Protein AF-A0A374IBS2-F1 (afdb_monomer_lite)

Sequence (223 aa):
MRPKHLVSIVLIAVVLVMLMRNNNSMTNARPLVYRESLDEVAAQINGEKLTLRD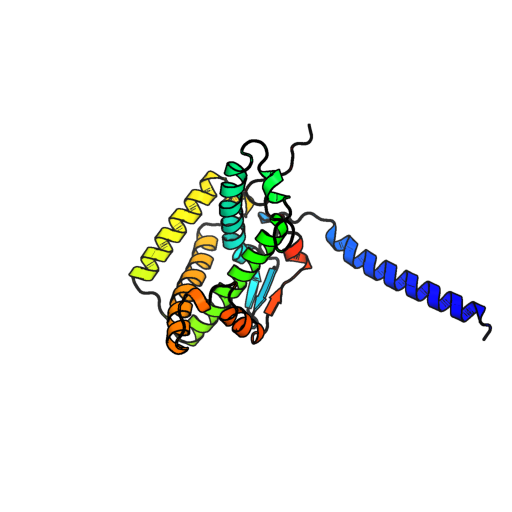MAFYVGYEEYQIQQEALVYDPDDPNRYWSMRVEGGFMNAVARKNAMQMALHDELFYQMAMEEGITLDDNDQKHMDNKLEDFWEDLTERQGETALGISRKDAKKTIQRIAYAQKYQEVYAQLHNRTYDDYAYREDSYQKLLKKQKYKVNAKVWNRVSFGNVTYNNKKKED

Foldseek 3Di:
DDVVVVVVVVVVVVVVVVVVVVVVVVLLPDQDQQLVQFQCFFKDWQRDTQGSLLLLLLLLVLLVVLQVVLCVVPVPQSVCQQQDADPPGGNQVVSLVRSVLLSLQLQVLLVVLVVVVPDDDPVLVVVLVVVLVVSVVSCVVLVLCVLNNYDSVSVSVNSVSNSSSLVSLCVVQVVVVHHSVCCPSVHPVVVVVRVVIPMDGPCSNSVSPRRNCSRNNSPPPDD

Secondary structure (DSSP, 8-state):
--HHHHHHHHHHHHHHHHHHHHHHHHTT-SPP-GGG-TTSEEEEETTEEEEHHHHHHHHHHHHHHHHHHHHHH-SS-THHHHT-EETTEEHHHHHHHHHHHHHHHHHHHHHHHHHTT----HHHHHHHHHHHHHHHHHHHHTTHHHHHT--HHHHHHHHHHHHHHHHHHHHHHHHTT--SGGGSTTSHHHHHHHTTS-EEE-HHHHTTS-TTSSSS--PPPP-

Structure (mmCIF, N/CA/C/O backbone):
data_AF-A0A374IBS2-F1
#
_entry.id   AF-A0A374IBS2-F1
#
loop_
_atom_site.group_PDB
_atom_site.id
_atom_site.type_symbol
_atom_site.label_atom_id
_atom_site.label_alt_id
_atom_site.label_comp_id
_atom_site.label_asym_id
_atom_site.label_entity_id
_atom_site.label_seq_id
_atom_site.pdbx_PDB_ins_code
_atom_site.Cartn_x
_atom_site.Cartn_y
_atom_site.Cartn_z
_atom_site.occupancy
_atom_site.B_iso_or_equiv
_atom_site.auth_seq_id
_atom_site.auth_comp_id
_atom_site.auth_asym_id
_atom_site.auth_atom_id
_atom_site.pdbx_PDB_model_num
ATOM 1 N N . MET A 1 1 ? -2.520 -61.401 1.752 1.00 52.62 1 MET A N 1
ATOM 2 C CA . MET A 1 1 ? -2.119 -60.505 0.639 1.00 52.62 1 MET A CA 1
ATOM 3 C C . MET A 1 1 ? -0.600 -60.477 0.550 1.00 52.62 1 MET A C 1
ATOM 5 O O . MET A 1 1 ? 0.044 -60.311 1.575 1.00 52.62 1 MET A O 1
ATOM 9 N N . ARG A 1 2 ? -0.014 -60.714 -0.632 1.00 52.38 2 ARG A N 1
ATOM 10 C CA . ARG A 1 2 ? 1.450 -60.767 -0.813 1.00 52.38 2 ARG A CA 1
ATOM 11 C C . ARG A 1 2 ? 2.066 -59.356 -0.684 1.00 52.38 2 ARG A C 1
ATOM 13 O O . ARG A 1 2 ? 1.488 -58.422 -1.241 1.00 52.38 2 ARG A O 1
ATOM 20 N N . PRO A 1 3 ? 3.244 -59.193 -0.049 1.00 60.31 3 PRO A N 1
ATOM 21 C CA . PRO A 1 3 ? 3.864 -57.887 0.242 1.00 60.31 3 PRO A CA 1
ATOM 22 C C . PRO A 1 3 ? 4.139 -57.019 -1.000 1.00 60.31 3 PRO A C 1
ATOM 24 O O . PRO A 1 3 ? 4.229 -55.801 -0.896 1.00 60.31 3 PRO A O 1
ATOM 27 N N . LYS A 1 4 ? 4.185 -57.622 -2.196 1.00 56.78 4 LYS A N 1
ATOM 28 C CA . LYS A 1 4 ? 4.363 -56.919 -3.476 1.00 56.78 4 LYS A CA 1
ATOM 29 C C . LYS A 1 4 ? 3.213 -55.955 -3.807 1.00 56.78 4 LYS A C 1
ATOM 31 O O . LYS A 1 4 ? 3.465 -54.900 -4.371 1.00 56.78 4 LYS A O 1
ATOM 36 N N . HIS A 1 5 ? 1.974 -56.271 -3.417 1.00 62.47 5 HIS A N 1
ATOM 37 C CA . HIS A 1 5 ? 0.821 -55.402 -3.698 1.00 62.47 5 HIS A CA 1
ATOM 38 C C . HIS A 1 5 ? 0.763 -54.187 -2.763 1.00 62.47 5 HIS A C 1
ATOM 40 O O . HIS A 1 5 ? 0.350 -53.115 -3.187 1.00 62.47 5 HIS A O 1
ATOM 46 N N . LEU A 1 6 ? 1.237 -54.329 -1.520 1.00 66.19 6 LEU A N 1
ATOM 47 C CA . LEU A 1 6 ? 1.350 -53.228 -0.556 1.00 66.19 6 LEU A CA 1
ATOM 48 C C . LEU A 1 6 ? 2.376 -52.185 -1.018 1.00 66.19 6 LEU A C 1
ATOM 50 O O . LEU A 1 6 ? 2.081 -50.994 -1.010 1.00 66.19 6 LEU A O 1
ATOM 54 N N . VAL A 1 7 ? 3.539 -52.633 -1.505 1.00 70.12 7 VAL A N 1
ATOM 55 C CA . VAL A 1 7 ? 4.575 -51.741 -2.056 1.00 70.12 7 VAL A CA 1
ATOM 56 C C . VAL A 1 7 ? 4.066 -50.990 -3.291 1.00 70.12 7 VAL A C 1
ATOM 58 O O . VAL A 1 7 ? 4.265 -49.782 -3.389 1.00 70.12 7 VAL A O 1
ATOM 61 N N . SER A 1 8 ? 3.350 -51.662 -4.201 1.00 75.06 8 SER A N 1
ATOM 62 C CA . SER A 1 8 ? 2.756 -51.007 -5.376 1.00 75.06 8 SER A CA 1
ATOM 63 C C . SER A 1 8 ? 1.694 -49.965 -5.011 1.00 75.06 8 SER A C 1
ATOM 65 O O . SER A 1 8 ? 1.678 -48.894 -5.610 1.00 75.06 8 SER A O 1
ATOM 67 N N . ILE A 1 9 ? 0.842 -50.230 -4.014 1.00 80.56 9 ILE A N 1
ATOM 68 C CA . ILE A 1 9 ? -0.179 -49.269 -3.557 1.00 80.56 9 ILE A CA 1
ATOM 69 C C . ILE A 1 9 ? 0.475 -48.016 -2.954 1.00 80.56 9 ILE A C 1
ATOM 71 O O . ILE A 1 9 ? 0.064 -46.899 -3.265 1.00 80.56 9 ILE A O 1
ATOM 75 N N . VAL A 1 10 ? 1.527 -48.184 -2.145 1.00 80.44 10 VAL A N 1
ATOM 76 C CA . VAL A 1 10 ? 2.266 -47.058 -1.547 1.00 80.44 10 VAL A CA 1
ATOM 77 C C . VAL A 1 10 ? 2.950 -46.206 -2.623 1.00 80.44 10 VAL A C 1
ATOM 79 O O . VAL A 1 10 ? 2.881 -44.980 -2.569 1.00 80.44 10 VAL A O 1
ATOM 82 N N . LEU A 1 11 ? 3.546 -46.831 -3.642 1.00 80.75 11 LEU A N 1
ATOM 83 C CA . LEU A 1 11 ? 4.176 -46.125 -4.764 1.00 80.75 11 LEU A CA 1
ATOM 84 C C . LEU A 1 11 ? 3.167 -45.295 -5.569 1.00 80.75 11 LEU A C 1
ATOM 86 O O . LEU A 1 11 ? 3.434 -44.136 -5.882 1.00 80.75 11 LEU A O 1
ATOM 90 N N . ILE A 1 12 ? 1.986 -45.855 -5.844 1.00 83.44 12 ILE A N 1
ATOM 91 C CA . ILE A 1 12 ? 0.902 -45.146 -6.539 1.00 83.44 12 ILE A CA 1
ATOM 92 C C . ILE A 1 12 ? 0.425 -43.945 -5.712 1.00 83.44 12 ILE A C 1
ATOM 94 O O . ILE A 1 12 ? 0.242 -42.861 -6.263 1.00 83.44 12 ILE A O 1
ATOM 98 N N . ALA A 1 13 ? 0.288 -44.094 -4.392 1.00 83.25 13 ALA A N 1
ATOM 99 C CA . ALA A 1 13 ? -0.100 -42.993 -3.512 1.00 83.25 13 ALA A CA 1
ATOM 100 C C . ALA A 1 13 ? 0.935 -41.851 -3.509 1.00 83.25 13 ALA A C 1
ATOM 102 O O . ALA A 1 13 ? 0.556 -40.685 -3.594 1.00 83.25 13 ALA A O 1
ATOM 103 N N . VAL A 1 14 ? 2.237 -42.163 -3.487 1.00 83.50 14 VAL A N 1
ATOM 104 C CA . VAL A 1 14 ? 3.308 -41.149 -3.558 1.00 83.50 14 VAL A CA 1
ATOM 105 C C . VAL A 1 14 ? 3.297 -40.417 -4.901 1.00 83.50 14 VAL A C 1
ATOM 107 O O . VAL A 1 14 ? 3.393 -39.189 -4.925 1.00 83.50 14 VAL A O 1
ATOM 110 N N . VAL A 1 15 ? 3.121 -41.138 -6.011 1.00 81.19 15 VAL A N 1
ATOM 111 C CA . VAL A 1 15 ? 3.019 -40.534 -7.350 1.00 81.19 15 VAL A CA 1
ATOM 112 C C . VAL A 1 15 ? 1.786 -39.635 -7.452 1.00 81.19 15 VAL A C 1
ATOM 114 O O . VAL A 1 15 ? 1.889 -38.526 -7.968 1.00 81.19 15 VAL A O 1
ATOM 117 N N . LEU A 1 16 ? 0.640 -40.045 -6.902 1.00 79.25 16 LEU A N 1
ATOM 118 C CA . LEU A 1 16 ? -0.570 -39.218 -6.869 1.00 79.25 16 LEU A CA 1
ATOM 119 C C . LEU A 1 16 ? -0.382 -37.951 -6.025 1.00 79.25 16 LEU A C 1
ATOM 121 O O . LEU A 1 16 ? -0.789 -36.874 -6.453 1.00 79.25 16 LEU A O 1
ATOM 125 N N . VAL A 1 17 ? 0.296 -38.043 -4.877 1.00 76.12 17 VAL A N 1
ATOM 126 C CA . VAL A 1 17 ? 0.646 -36.871 -4.058 1.00 76.12 17 VAL A CA 1
ATOM 127 C C . VAL A 1 17 ? 1.606 -35.940 -4.807 1.00 76.12 17 VAL A C 1
ATOM 129 O O . VAL A 1 17 ? 1.412 -34.725 -4.783 1.00 76.12 17 VAL A O 1
ATOM 132 N N . MET A 1 18 ? 2.603 -36.475 -5.520 1.00 67.94 18 MET A N 1
ATOM 133 C CA . MET A 1 18 ? 3.505 -35.676 -6.361 1.00 67.94 18 MET A CA 1
ATOM 134 C C . MET A 1 18 ? 2.768 -35.006 -7.527 1.00 67.94 18 MET A C 1
ATOM 136 O O . MET A 1 18 ? 2.988 -33.823 -7.774 1.00 67.94 18 MET A O 1
ATOM 140 N N . LEU A 1 19 ? 1.853 -35.711 -8.197 1.00 62.41 19 LEU A N 1
ATOM 141 C CA . LEU A 1 19 ? 1.034 -35.164 -9.283 1.00 62.41 19 LEU A CA 1
ATOM 142 C C . LEU A 1 19 ? 0.070 -34.080 -8.784 1.00 62.41 19 LEU A C 1
ATOM 144 O O . LEU A 1 19 ? -0.055 -33.043 -9.427 1.00 62.41 19 LEU A O 1
ATOM 148 N N . MET A 1 20 ? -0.546 -34.253 -7.610 1.00 65.00 20 MET A N 1
ATOM 149 C CA . MET A 1 20 ? -1.372 -33.213 -6.979 1.00 65.00 20 MET A CA 1
ATOM 150 C C . MET A 1 20 ? -0.540 -31.990 -6.569 1.00 65.00 20 MET A C 1
ATOM 152 O O . MET A 1 20 ? -0.972 -30.852 -6.763 1.00 65.00 20 MET A O 1
ATOM 156 N N . ARG A 1 21 ? 0.678 -32.202 -6.053 1.00 55.22 21 ARG A N 1
ATOM 157 C CA . ARG A 1 21 ? 1.609 -31.124 -5.687 1.00 55.22 21 ARG A CA 1
ATOM 158 C C . ARG A 1 21 ? 2.112 -30.365 -6.924 1.00 55.22 21 ARG A C 1
ATOM 160 O O . ARG A 1 21 ? 2.232 -29.144 -6.863 1.00 55.22 21 ARG A O 1
ATOM 167 N N . ASN A 1 22 ? 2.310 -31.066 -8.044 1.00 47.34 22 ASN A N 1
ATOM 168 C CA . ASN A 1 22 ? 2.710 -30.501 -9.336 1.00 47.34 22 ASN A CA 1
ATOM 169 C C . ASN A 1 22 ? 1.554 -29.781 -10.064 1.00 47.34 22 ASN A C 1
ATOM 171 O O . ASN A 1 22 ? 1.750 -28.737 -10.678 1.00 47.34 22 ASN A O 1
ATOM 175 N N . ASN A 1 23 ? 0.309 -30.256 -9.950 1.00 48.78 23 ASN A N 1
ATOM 176 C CA . ASN A 1 23 ? -0.844 -29.532 -10.508 1.00 48.78 23 ASN A CA 1
ATOM 177 C C . ASN A 1 23 ? -1.108 -28.210 -9.774 1.00 48.78 23 ASN A C 1
ATOM 179 O O . ASN A 1 23 ? -1.473 -27.217 -10.400 1.00 48.78 23 ASN A O 1
ATOM 183 N N . ASN A 1 24 ? -0.848 -28.162 -8.464 1.00 47.84 24 ASN A N 1
ATOM 184 C CA . ASN A 1 24 ? -0.888 -26.914 -7.700 1.00 47.84 24 ASN A CA 1
ATOM 185 C C . ASN A 1 24 ? 0.299 -25.981 -8.042 1.00 47.84 24 ASN A C 1
ATOM 187 O O . ASN A 1 24 ? 0.219 -24.785 -7.765 1.00 47.84 24 ASN A O 1
ATOM 191 N N . SER A 1 25 ? 1.383 -26.492 -8.655 1.00 44.12 25 SER A N 1
ATOM 192 C CA . SER A 1 25 ? 2.474 -25.666 -9.194 1.00 44.12 25 SER A CA 1
ATOM 193 C C . SER A 1 25 ? 2.246 -25.211 -10.638 1.00 44.12 25 SER A C 1
ATOM 195 O O . SER A 1 25 ? 2.724 -24.143 -11.002 1.00 44.12 25 SER A O 1
ATOM 197 N N . MET A 1 26 ? 1.470 -25.940 -11.449 1.00 38.34 26 MET A N 1
ATOM 198 C CA . MET A 1 26 ? 1.156 -25.556 -12.838 1.00 38.34 26 MET A CA 1
ATOM 199 C C . MET A 1 26 ? 0.129 -24.422 -12.965 1.00 38.34 26 MET A C 1
ATOM 201 O O . MET A 1 26 ? 0.152 -23.692 -13.953 1.00 38.34 26 MET A O 1
ATOM 205 N N . THR A 1 27 ? -0.707 -24.169 -11.954 1.00 44.53 27 THR A N 1
ATOM 206 C CA . THR A 1 27 ? -1.525 -22.938 -11.919 1.00 44.53 27 THR A CA 1
ATOM 207 C C . THR A 1 27 ? -0.701 -21.672 -11.647 1.00 44.53 27 THR A C 1
ATOM 209 O O . THR A 1 27 ? -1.221 -20.570 -11.790 1.00 44.53 27 THR A O 1
ATOM 212 N N . ASN A 1 28 ? 0.589 -21.805 -11.302 1.00 49.19 28 ASN A N 1
ATOM 213 C CA . ASN A 1 28 ? 1.517 -20.680 -11.125 1.00 49.19 28 ASN A CA 1
ATOM 214 C C . ASN A 1 28 ? 2.162 -20.212 -12.447 1.00 49.19 28 ASN A C 1
ATOM 216 O O . ASN A 1 28 ? 3.057 -19.374 -12.419 1.00 49.19 28 ASN A O 1
ATOM 220 N N . ALA A 1 29 ? 1.744 -20.748 -13.600 1.00 53.16 29 ALA A N 1
ATOM 221 C CA . ALA A 1 29 ? 2.477 -20.601 -14.860 1.00 53.16 29 ALA A CA 1
ATOM 222 C C . ALA A 1 29 ? 2.162 -19.336 -15.680 1.00 53.16 29 ALA A C 1
ATOM 224 O O . ALA A 1 29 ? 2.895 -19.044 -16.621 1.00 53.16 29 ALA A O 1
ATOM 225 N N . ARG A 1 30 ? 1.103 -18.571 -15.373 1.00 60.44 30 ARG A N 1
ATOM 226 C CA . ARG A 1 30 ? 0.832 -17.320 -16.104 1.00 60.44 30 ARG A CA 1
ATOM 227 C C . ARG A 1 30 ? 1.363 -16.110 -15.332 1.00 60.44 30 ARG A C 1
ATOM 229 O O . ARG A 1 30 ? 0.919 -15.903 -14.194 1.00 60.44 30 ARG A O 1
ATOM 236 N N . PRO A 1 31 ? 2.249 -15.292 -15.934 1.00 71.31 31 PRO A N 1
ATOM 237 C CA . PRO A 1 31 ? 2.593 -13.982 -15.394 1.00 71.31 31 PRO A CA 1
ATOM 238 C C . PRO A 1 31 ? 1.308 -13.212 -15.079 1.00 71.31 31 PRO A C 1
ATOM 240 O O . PRO A 1 31 ? 0.353 -13.259 -15.855 1.00 71.31 31 PRO A O 1
ATOM 243 N N . LEU A 1 32 ? 1.242 -12.577 -13.912 1.00 88.62 32 LEU A N 1
ATOM 244 C CA . LEU A 1 32 ? 0.118 -11.713 -13.576 1.00 88.62 32 LEU A CA 1
ATOM 245 C C . LEU A 1 32 ? 0.358 -10.355 -14.233 1.00 88.62 32 LEU A C 1
ATOM 247 O O . LEU A 1 32 ? 1.336 -9.683 -13.913 1.00 88.62 32 LEU A O 1
ATOM 251 N N . VAL A 1 33 ? -0.525 -9.969 -15.153 1.00 93.06 33 VAL A N 1
ATOM 252 C CA . VAL A 1 33 ? -0.560 -8.612 -15.706 1.00 93.06 33 VAL A CA 1
ATOM 253 C C . VAL A 1 33 ? -1.436 -7.774 -14.782 1.00 93.06 33 VAL A C 1
ATOM 255 O O . VAL A 1 33 ? -2.633 -8.037 -14.661 1.00 93.06 33 VAL A O 1
ATOM 258 N N . TYR A 1 34 ? -0.833 -6.805 -14.086 1.00 96.31 34 TYR A N 1
ATOM 259 C CA . TYR A 1 34 ? -1.472 -6.114 -12.959 1.00 96.31 34 TYR A CA 1
ATOM 260 C C . TYR A 1 34 ? -2.786 -5.436 -13.354 1.00 96.31 34 TYR A C 1
ATOM 262 O O . TYR A 1 34 ? -3.839 -5.777 -12.818 1.00 96.31 34 TYR A O 1
ATOM 270 N N . ARG A 1 35 ? -2.732 -4.560 -14.364 1.00 96.50 35 ARG A N 1
ATOM 271 C CA . ARG A 1 35 ? -3.891 -3.835 -14.908 1.00 96.50 35 ARG A CA 1
ATOM 272 C C . ARG A 1 35 ? -5.037 -4.728 -15.403 1.00 96.50 35 ARG A C 1
ATOM 274 O O . ARG A 1 35 ? -6.172 -4.280 -15.466 1.00 96.50 35 ARG A O 1
ATOM 281 N N . GLU A 1 36 ? -4.754 -5.983 -15.755 1.00 96.44 36 GLU A N 1
ATOM 282 C CA . GLU A 1 36 ? -5.753 -6.953 -16.238 1.00 96.44 36 GLU A CA 1
ATOM 283 C C . GLU A 1 36 ? -6.331 -7.814 -15.104 1.00 96.44 36 GLU A C 1
ATOM 285 O O . GLU A 1 36 ? -7.255 -8.590 -15.323 1.00 96.44 36 GLU A O 1
ATOM 290 N N . SER A 1 37 ? -5.789 -7.691 -13.889 1.00 97.12 37 SER A N 1
ATOM 291 C CA . SER A 1 37 ? -6.106 -8.554 -12.745 1.00 97.12 37 SER A CA 1
ATOM 292 C C . SER A 1 37 ? -6.711 -7.777 -11.572 1.00 97.12 37 SER A C 1
ATOM 294 O O . SER A 1 37 ? -6.684 -8.252 -10.442 1.00 97.12 37 SER A O 1
ATOM 296 N N . LEU A 1 38 ? -7.233 -6.570 -11.804 1.00 98.06 38 LEU A N 1
ATOM 297 C CA . LEU A 1 38 ? -7.580 -5.627 -10.734 1.00 98.06 38 LEU A CA 1
ATOM 298 C C . LEU A 1 38 ? -8.622 -6.133 -9.744 1.00 98.06 38 LEU A C 1
ATOM 300 O O . LEU A 1 38 ? -8.554 -5.777 -8.571 1.00 98.06 38 LEU A O 1
ATOM 304 N N . ASP A 1 39 ? -9.535 -6.984 -10.195 1.00 98.06 39 ASP A N 1
ATOM 305 C CA . ASP A 1 39 ? -10.623 -7.499 -9.365 1.00 98.06 39 ASP A CA 1
ATOM 306 C C . ASP A 1 39 ? -10.231 -8.796 -8.622 1.00 98.06 39 ASP A C 1
ATOM 308 O O . ASP A 1 39 ? -11.006 -9.327 -7.822 1.00 98.06 39 ASP A O 1
ATOM 312 N N . GLU A 1 40 ? -9.013 -9.308 -8.841 1.00 98.12 40 GLU A N 1
ATOM 313 C CA . GLU A 1 40 ? -8.481 -10.454 -8.102 1.00 98.12 40 GLU A CA 1
ATOM 314 C C . GLU A 1 40 ? -8.244 -10.085 -6.636 1.00 98.12 40 GLU A C 1
ATOM 316 O O . GLU A 1 40 ? -7.614 -9.078 -6.306 1.00 98.12 40 GLU A O 1
ATOM 321 N N . VAL A 1 41 ? -8.716 -10.942 -5.731 1.00 98.44 41 VAL A N 1
ATOM 322 C CA . VAL A 1 41 ? -8.590 -10.727 -4.286 1.00 98.44 41 VAL A CA 1
ATOM 323 C C . VAL A 1 41 ? -7.167 -11.055 -3.845 1.00 98.44 41 VAL A C 1
ATOM 325 O O . VAL A 1 41 ? -6.754 -12.217 -3.893 1.00 98.44 41 VAL A O 1
ATOM 328 N N . ALA A 1 42 ? -6.436 -10.050 -3.368 1.00 98.44 42 ALA A N 1
ATOM 329 C CA . ALA A 1 42 ? -5.080 -10.185 -2.847 1.00 98.44 42 ALA A CA 1
ATOM 330 C C . ALA A 1 42 ? -5.068 -10.551 -1.358 1.00 98.44 42 ALA A C 1
ATOM 332 O O . ALA A 1 42 ? -4.231 -11.347 -0.923 1.00 98.44 42 ALA A O 1
ATOM 333 N N . ALA A 1 43 ? -6.012 -10.017 -0.584 1.00 98.56 43 ALA A N 1
ATOM 334 C CA . ALA A 1 43 ? -6.140 -10.293 0.840 1.00 98.56 43 ALA A CA 1
ATOM 335 C C . ALA A 1 43 ? -7.583 -10.140 1.331 1.00 98.56 43 ALA A C 1
ATOM 337 O O . ALA A 1 43 ? -8.455 -9.626 0.634 1.00 98.56 43 ALA A O 1
ATOM 338 N N . GLN A 1 44 ? -7.831 -10.612 2.545 1.00 98.50 44 GLN A N 1
ATOM 339 C CA . GLN A 1 44 ? -9.075 -10.403 3.268 1.00 98.50 44 GLN A CA 1
ATOM 340 C C . GLN A 1 44 ? -8.756 -10.124 4.736 1.00 98.50 44 GLN A C 1
ATOM 342 O O . GLN A 1 44 ? -7.881 -10.794 5.287 1.00 98.50 44 GLN A O 1
ATOM 347 N N . ILE A 1 45 ? -9.471 -9.198 5.371 1.00 98.12 45 ILE A N 1
ATOM 348 C CA . ILE A 1 45 ? -9.389 -8.932 6.813 1.00 98.12 45 ILE A CA 1
ATOM 349 C C . ILE A 1 45 ? -10.776 -8.594 7.364 1.00 98.12 45 ILE A C 1
ATOM 351 O O . ILE A 1 45 ? -11.496 -7.771 6.813 1.00 98.12 45 ILE A O 1
ATOM 355 N N . ASN A 1 46 ? -11.183 -9.308 8.417 1.00 97.38 46 ASN A N 1
ATOM 356 C CA . ASN A 1 46 ? -12.481 -9.172 9.092 1.00 97.38 46 ASN A CA 1
ATOM 357 C C . ASN A 1 46 ? -13.702 -9.247 8.157 1.00 97.38 46 ASN A C 1
ATOM 359 O O . ASN A 1 46 ? -14.745 -8.657 8.411 1.00 97.38 46 ASN A O 1
ATOM 363 N N . GLY A 1 47 ? -13.589 -10.029 7.082 1.00 95.38 47 GLY A N 1
ATOM 364 C CA . GLY A 1 47 ? -14.647 -10.195 6.085 1.00 95.38 47 GLY A CA 1
ATOM 365 C C . GLY A 1 47 ? -14.474 -9.306 4.853 1.00 95.38 47 GLY A C 1
ATOM 366 O O . GLY A 1 47 ? -14.870 -9.742 3.770 1.00 95.38 47 GLY A O 1
ATOM 367 N N . GLU A 1 48 ? -13.791 -8.168 4.975 1.00 97.88 48 GLU A N 1
ATOM 368 C CA . GLU A 1 48 ? -13.539 -7.238 3.872 1.00 97.88 48 GLU A CA 1
ATOM 369 C C . GLU A 1 48 ? -12.454 -7.764 2.932 1.00 97.88 48 GLU A C 1
ATOM 371 O O . GLU A 1 48 ? -11.419 -8.270 3.374 1.00 97.88 48 GLU A O 1
ATOM 376 N N . LYS A 1 49 ? -12.699 -7.671 1.621 1.00 98.50 49 LYS A N 1
ATOM 377 C CA . LYS A 1 49 ? -11.781 -8.142 0.577 1.00 98.50 49 LYS A CA 1
ATOM 378 C C . LYS A 1 49 ? -10.972 -6.976 0.023 1.00 98.50 49 LYS A C 1
ATOM 380 O O . LYS A 1 49 ? -11.546 -6.010 -0.460 1.00 98.50 49 LYS A O 1
ATOM 385 N N . LEU A 1 50 ? -9.654 -7.137 -0.006 1.00 98.69 50 LEU A N 1
ATOM 386 C CA . LEU A 1 50 ? -8.731 -6.229 -0.677 1.00 98.69 50 LEU A CA 1
ATOM 387 C C . LEU A 1 50 ? -8.365 -6.814 -2.041 1.00 98.69 50 LEU A C 1
ATOM 389 O O . LEU A 1 50 ? -7.746 -7.882 -2.131 1.00 98.69 50 LEU A O 1
ATOM 393 N N . THR A 1 51 ? -8.787 -6.136 -3.103 1.00 98.75 51 THR A N 1
ATOM 394 C CA . THR A 1 51 ? -8.490 -6.508 -4.494 1.00 98.75 51 THR A CA 1
ATOM 395 C C . THR A 1 51 ? -7.166 -5.906 -4.954 1.00 98.75 51 THR A C 1
ATOM 397 O O . THR A 1 51 ? -6.647 -4.993 -4.316 1.00 98.75 51 THR A O 1
ATOM 400 N N . LEU A 1 52 ? -6.605 -6.361 -6.079 1.00 98.69 52 LEU A N 1
ATOM 401 C CA . LEU A 1 52 ? -5.414 -5.720 -6.653 1.00 98.69 52 LEU A CA 1
ATOM 402 C C . LEU A 1 52 ? -5.638 -4.238 -6.997 1.00 98.69 52 LEU A C 1
ATOM 404 O O . LEU A 1 52 ? -4.690 -3.456 -6.950 1.00 98.69 52 LEU A O 1
ATOM 408 N N . ARG A 1 53 ? -6.878 -3.811 -7.245 1.00 98.69 53 ARG A N 1
ATOM 409 C CA . ARG A 1 53 ? -7.223 -2.388 -7.334 1.00 98.69 53 ARG A CA 1
ATOM 410 C C . ARG A 1 53 ? -6.932 -1.644 -6.031 1.00 98.69 53 ARG A C 1
ATOM 412 O O . ARG A 1 53 ? -6.280 -0.607 -6.061 1.00 98.69 53 ARG A O 1
ATOM 419 N N . ASP A 1 54 ? -7.360 -2.193 -4.894 1.00 98.56 54 ASP A N 1
ATOM 420 C CA . ASP A 1 54 ? -7.123 -1.587 -3.576 1.00 98.56 54 ASP A CA 1
ATOM 421 C C . ASP A 1 54 ? -5.626 -1.631 -3.200 1.00 98.56 54 ASP A C 1
ATOM 423 O O . ASP A 1 54 ? -5.119 -0.718 -2.549 1.00 98.56 54 ASP A O 1
ATOM 427 N N . MET A 1 55 ? -4.889 -2.644 -3.681 1.00 98.62 55 MET A N 1
ATOM 428 C CA . MET A 1 55 ? -3.443 -2.788 -3.458 1.00 98.62 55 MET A CA 1
ATOM 429 C C . MET A 1 55 ? -2.573 -1.828 -4.291 1.00 98.62 55 MET A C 1
ATOM 431 O O . MET A 1 55 ? -1.381 -1.693 -4.010 1.00 98.62 55 MET A O 1
ATOM 435 N N . ALA A 1 56 ? -3.126 -1.184 -5.324 1.00 98.50 56 ALA A N 1
ATOM 436 C CA . ALA A 1 56 ? -2.341 -0.487 -6.346 1.00 98.50 56 ALA A CA 1
ATOM 437 C C . ALA A 1 56 ? -1.520 0.690 -5.800 1.00 98.50 56 ALA A C 1
ATOM 439 O O . ALA A 1 56 ? -0.375 0.868 -6.213 1.00 98.50 56 ALA A O 1
ATOM 440 N N . PHE A 1 57 ? -2.065 1.438 -4.832 1.00 98.56 57 PHE A N 1
ATOM 441 C CA . PHE A 1 57 ? -1.323 2.492 -4.132 1.00 98.56 57 PHE A CA 1
ATOM 442 C C . PHE A 1 57 ? -0.049 1.931 -3.490 1.00 98.56 57 PHE A C 1
ATOM 444 O O . PHE A 1 57 ? 1.040 2.431 -3.743 1.00 98.56 57 PHE A O 1
ATOM 451 N N . TYR A 1 58 ? -0.170 0.844 -2.725 1.00 98.69 58 TYR A N 1
ATOM 452 C CA . TYR A 1 58 ? 0.949 0.234 -2.004 1.00 98.69 58 TYR A CA 1
ATOM 453 C C . TYR A 1 58 ? 2.016 -0.330 -2.938 1.00 98.69 58 TYR A C 1
ATOM 455 O O . TYR A 1 58 ? 3.202 -0.226 -2.647 1.00 98.69 58 TYR A O 1
ATOM 463 N N . VAL A 1 59 ? 1.602 -0.911 -4.067 1.00 98.56 59 VAL A N 1
ATOM 464 C CA . VAL A 1 59 ? 2.530 -1.406 -5.092 1.00 98.56 59 VAL A CA 1
ATOM 465 C C . VAL A 1 59 ? 3.283 -0.244 -5.734 1.00 98.56 59 VAL A C 1
ATOM 467 O O . VAL A 1 59 ? 4.508 -0.273 -5.775 1.00 98.56 59 VAL A O 1
ATOM 470 N N . GLY A 1 60 ? 2.568 0.784 -6.199 1.00 98.06 60 GLY A N 1
ATOM 471 C CA . GLY A 1 60 ? 3.180 1.944 -6.848 1.00 98.06 60 GLY A CA 1
ATOM 472 C C . GLY A 1 60 ? 4.064 2.767 -5.910 1.00 98.06 60 GLY A C 1
ATOM 473 O O . GLY A 1 60 ? 5.092 3.278 -6.348 1.00 98.06 60 GLY A O 1
ATOM 474 N N . TYR A 1 61 ? 3.680 2.872 -4.635 1.00 97.94 61 TYR A N 1
ATOM 475 C CA . TYR A 1 61 ? 4.447 3.553 -3.594 1.00 97.94 61 TYR A CA 1
ATOM 476 C C . TYR A 1 61 ? 5.730 2.791 -3.244 1.00 97.94 61 TYR A C 1
ATOM 478 O O . TYR A 1 61 ? 6.812 3.367 -3.301 1.00 97.94 61 TYR A O 1
ATOM 486 N N . GLU A 1 62 ? 5.637 1.492 -2.940 1.00 98.06 62 GLU A N 1
ATOM 487 C CA . GLU A 1 62 ? 6.813 0.691 -2.572 1.00 98.06 62 GLU A CA 1
ATOM 488 C C . GLU A 1 62 ? 7.796 0.565 -3.746 1.00 98.06 62 GLU A C 1
ATOM 490 O O . GLU A 1 62 ? 9.008 0.654 -3.552 1.00 98.06 62 GLU A O 1
ATOM 495 N N . GLU A 1 63 ? 7.292 0.399 -4.977 1.00 97.81 63 GLU A N 1
ATOM 496 C CA . GLU A 1 63 ? 8.158 0.390 -6.157 1.00 97.81 63 GLU A CA 1
ATOM 497 C C . GLU A 1 63 ? 8.885 1.712 -6.364 1.00 97.81 63 GLU A C 1
ATOM 499 O O . GLU A 1 63 ? 10.064 1.686 -6.695 1.00 97.81 63 GLU A O 1
ATOM 504 N N . TYR A 1 64 ? 8.229 2.847 -6.128 1.00 97.06 64 TYR A N 1
ATOM 505 C CA . TYR A 1 64 ? 8.881 4.149 -6.217 1.00 97.06 64 TYR A CA 1
ATOM 506 C C . TYR A 1 64 ? 10.029 4.287 -5.225 1.00 97.06 64 TYR A C 1
ATOM 508 O O . TYR A 1 64 ? 11.146 4.579 -5.641 1.00 97.06 64 TYR A O 1
ATOM 516 N N . GLN A 1 65 ? 9.773 4.027 -3.939 1.00 96.12 65 GLN A N 1
ATOM 517 C CA . GLN A 1 65 ? 10.778 4.196 -2.885 1.00 96.12 65 GLN A CA 1
ATOM 518 C C . GLN A 1 65 ? 12.027 3.353 -3.171 1.00 96.12 65 GLN A C 1
ATOM 520 O O . GLN A 1 65 ? 13.142 3.868 -3.222 1.00 96.12 65 GLN A O 1
ATOM 525 N N . ILE A 1 66 ? 11.831 2.065 -3.463 1.00 96.94 66 ILE A N 1
ATOM 526 C CA . ILE A 1 66 ? 12.942 1.151 -3.741 1.00 96.94 66 ILE A CA 1
ATOM 527 C C . ILE A 1 66 ? 13.613 1.480 -5.076 1.00 96.94 66 ILE A C 1
ATOM 529 O O . ILE A 1 66 ? 14.821 1.301 -5.202 1.00 96.94 66 ILE A O 1
ATOM 533 N N . GLN A 1 67 ? 12.879 1.982 -6.075 1.00 97.00 67 GLN A N 1
ATOM 534 C CA . GLN A 1 67 ? 13.493 2.404 -7.330 1.00 97.00 67 GLN A CA 1
ATOM 535 C C . GLN A 1 67 ? 14.449 3.582 -7.127 1.00 97.00 67 GLN A C 1
ATOM 537 O O . GLN A 1 67 ? 15.519 3.582 -7.732 1.00 97.00 67 GLN A O 1
ATOM 542 N N . GLN A 1 68 ? 14.103 4.560 -6.284 1.00 96.06 68 GLN A N 1
ATOM 543 C CA . GLN A 1 68 ? 15.011 5.671 -5.987 1.00 96.06 68 GLN A CA 1
ATOM 544 C C . GLN A 1 68 ? 16.305 5.166 -5.336 1.00 96.06 68 GLN A C 1
ATOM 546 O O . GLN A 1 68 ? 17.396 5.555 -5.748 1.00 96.06 68 GLN A O 1
ATOM 551 N N . GLU A 1 69 ? 16.207 4.226 -4.392 1.00 96.31 69 GLU A N 1
ATOM 552 C CA . GLU A 1 69 ? 17.387 3.570 -3.809 1.00 96.31 69 GLU A CA 1
ATOM 553 C C . GLU A 1 69 ? 18.185 2.776 -4.856 1.00 96.31 69 GLU A C 1
ATOM 555 O O . GLU A 1 69 ? 19.415 2.841 -4.890 1.00 96.31 69 GLU A O 1
ATOM 560 N N . ALA A 1 70 ? 17.495 2.058 -5.745 1.00 96.38 70 ALA A N 1
ATOM 561 C CA . ALA A 1 70 ? 18.116 1.268 -6.801 1.00 96.38 70 ALA A CA 1
ATOM 562 C C . ALA A 1 70 ? 18.910 2.135 -7.787 1.00 96.38 70 ALA A C 1
ATOM 564 O O . ALA A 1 70 ? 20.012 1.754 -8.170 1.00 96.38 70 ALA A O 1
ATOM 565 N N . LEU A 1 71 ? 18.379 3.307 -8.153 1.00 95.62 71 LEU A N 1
ATOM 566 C CA . LEU A 1 71 ? 19.042 4.273 -9.034 1.00 95.62 71 LEU A CA 1
ATOM 567 C C . LEU A 1 71 ? 20.272 4.915 -8.379 1.00 95.62 71 LEU A C 1
ATOM 569 O O . LEU A 1 71 ? 21.237 5.227 -9.071 1.00 95.62 71 LEU A O 1
ATOM 573 N N . VAL A 1 72 ? 20.264 5.092 -7.054 1.00 97.12 72 VAL A N 1
ATOM 574 C CA . VAL A 1 72 ? 21.455 5.528 -6.304 1.00 97.12 72 VAL A CA 1
ATOM 575 C C . VAL A 1 72 ? 22.511 4.420 -6.260 1.00 97.12 72 VAL A C 1
ATOM 577 O O . VAL A 1 72 ? 23.706 4.707 -6.319 1.00 97.12 72 VAL A O 1
ATOM 580 N N . TYR A 1 73 ? 22.084 3.160 -6.152 1.00 95.12 73 TYR A N 1
ATOM 581 C CA . TYR A 1 73 ? 22.980 2.007 -6.089 1.00 95.12 73 TYR A CA 1
ATOM 582 C C . TYR A 1 73 ? 23.670 1.705 -7.429 1.00 95.12 73 TYR A C 1
ATOM 584 O O . TYR A 1 73 ? 24.892 1.562 -7.469 1.00 95.12 73 TYR A O 1
ATOM 592 N N . ASP A 1 74 ? 22.895 1.575 -8.506 1.00 94.44 74 ASP A N 1
ATOM 593 C CA . ASP A 1 74 ? 23.379 1.328 -9.867 1.00 94.44 74 ASP A CA 1
ATOM 594 C C . ASP A 1 74 ? 22.388 1.973 -10.859 1.00 94.44 74 ASP A C 1
ATOM 596 O O . ASP A 1 74 ? 21.345 1.380 -11.154 1.00 94.44 74 ASP A O 1
ATOM 600 N N . PRO A 1 75 ? 22.659 3.203 -11.341 1.00 93.25 75 PRO A N 1
ATOM 601 C CA . PRO A 1 75 ? 21.740 3.916 -12.228 1.00 93.25 75 PRO A CA 1
ATOM 602 C C . PRO A 1 75 ? 21.588 3.245 -13.601 1.00 93.25 75 PRO A C 1
ATOM 604 O O . PRO A 1 75 ? 20.567 3.453 -14.257 1.00 93.25 75 PRO A O 1
ATOM 607 N N . ASP A 1 76 ? 22.567 2.436 -14.023 1.00 93.56 76 ASP A N 1
ATOM 608 C CA . ASP A 1 76 ? 22.567 1.752 -15.320 1.00 93.56 76 ASP A CA 1
ATOM 609 C C . ASP A 1 76 ? 21.853 0.389 -15.252 1.00 93.56 76 ASP A C 1
ATOM 611 O O . ASP A 1 76 ? 21.226 -0.034 -16.227 1.00 93.56 76 ASP A O 1
ATOM 615 N N . ASP A 1 77 ? 21.908 -0.294 -14.101 1.00 93.56 77 ASP A N 1
ATOM 616 C CA . ASP A 1 77 ? 21.204 -1.561 -13.856 1.00 93.56 77 ASP A CA 1
ATOM 617 C C . ASP A 1 77 ? 20.502 -1.607 -12.478 1.00 93.56 77 ASP A C 1
ATOM 619 O O . ASP A 1 77 ? 20.906 -2.363 -11.578 1.00 93.56 77 ASP A O 1
ATOM 623 N N . PRO A 1 78 ? 19.376 -0.878 -12.306 1.00 93.88 78 PRO A N 1
ATOM 624 C CA . PRO A 1 78 ? 18.611 -0.866 -11.054 1.00 93.88 78 PRO A CA 1
ATOM 625 C C . PRO A 1 78 ? 18.126 -2.258 -10.624 1.00 93.88 78 PRO A C 1
ATOM 627 O O . PRO A 1 78 ? 17.887 -2.521 -9.440 1.00 93.88 78 PRO A O 1
ATOM 630 N N . ASN A 1 79 ? 17.998 -3.199 -11.566 1.00 94.62 79 ASN A N 1
ATOM 631 C CA . ASN A 1 79 ? 17.560 -4.562 -11.280 1.00 94.62 79 ASN A CA 1
ATOM 632 C C . ASN A 1 79 ? 18.528 -5.324 -10.363 1.00 94.62 79 ASN A C 1
ATOM 634 O O . ASN A 1 79 ? 18.116 -6.262 -9.669 1.00 94.62 79 ASN A O 1
ATOM 638 N N . ARG A 1 80 ? 19.806 -4.925 -10.318 1.00 93.88 80 ARG A N 1
ATOM 639 C CA . ARG A 1 80 ? 20.786 -5.496 -9.380 1.00 93.88 80 ARG A CA 1
ATOM 640 C C . ARG A 1 80 ? 20.386 -5.250 -7.938 1.00 93.88 80 ARG A C 1
ATOM 642 O O . ARG A 1 80 ? 20.507 -6.166 -7.127 1.00 93.88 80 ARG A O 1
ATOM 649 N N . TYR A 1 81 ? 19.860 -4.064 -7.638 1.00 95.44 81 TYR A N 1
ATOM 650 C CA . TYR A 1 81 ? 19.337 -3.744 -6.315 1.00 95.44 81 TYR A CA 1
ATOM 651 C C . TYR A 1 81 ? 18.062 -4.541 -6.017 1.00 95.44 81 TYR A C 1
ATOM 653 O O . TYR A 1 81 ? 17.974 -5.229 -5.000 1.00 95.44 81 TYR A O 1
ATOM 661 N N . TRP A 1 82 ? 17.114 -4.568 -6.959 1.00 95.81 82 TRP A N 1
ATOM 662 C CA . TRP A 1 82 ? 15.867 -5.340 -6.844 1.00 95.81 82 TRP A CA 1
ATOM 663 C C . TRP A 1 82 ? 16.075 -6.849 -6.634 1.00 95.81 82 TRP A C 1
ATOM 665 O O . TRP A 1 82 ? 15.260 -7.515 -5.984 1.00 95.81 82 TRP A O 1
ATOM 675 N N . SER A 1 83 ? 17.174 -7.385 -7.167 1.00 94.12 83 SER A N 1
ATOM 676 C CA . SER A 1 83 ? 17.569 -8.793 -7.057 1.00 94.12 83 SER A CA 1
ATOM 677 C C . SER A 1 83 ? 18.584 -9.054 -5.938 1.00 94.12 83 SER A C 1
ATOM 679 O O . SER A 1 83 ? 19.054 -10.184 -5.785 1.00 94.12 83 SER A O 1
ATOM 681 N N . MET A 1 84 ? 18.937 -8.040 -5.145 1.00 94.31 84 MET A N 1
ATOM 682 C CA . MET A 1 84 ? 19.902 -8.172 -4.060 1.00 94.31 84 MET A CA 1
ATOM 683 C C . MET A 1 84 ? 19.310 -8.951 -2.886 1.00 94.31 84 MET A C 1
ATOM 685 O O . MET A 1 84 ? 18.120 -8.848 -2.572 1.00 94.31 84 MET A O 1
ATOM 689 N N . ARG A 1 85 ? 20.159 -9.731 -2.208 1.00 94.88 85 ARG A N 1
ATOM 690 C CA . ARG A 1 85 ? 19.811 -10.369 -0.939 1.00 94.88 85 ARG A CA 1
ATOM 691 C C . ARG A 1 85 ? 19.984 -9.373 0.203 1.00 94.88 85 ARG A C 1
ATOM 693 O O . ARG A 1 85 ? 21.087 -8.893 0.437 1.00 94.88 85 ARG A O 1
ATOM 700 N N . VAL A 1 86 ? 18.909 -9.142 0.936 1.00 92.62 86 VAL A N 1
ATOM 701 C CA . VAL A 1 86 ? 18.849 -8.303 2.133 1.00 92.62 86 VAL A CA 1
ATOM 702 C C . VAL A 1 86 ? 18.314 -9.114 3.313 1.00 92.62 86 VAL A C 1
ATOM 704 O O . VAL A 1 86 ? 17.980 -10.302 3.187 1.00 92.62 86 VAL A O 1
ATOM 707 N N . GLU A 1 87 ? 18.242 -8.497 4.489 1.00 88.00 87 GLU A N 1
ATOM 708 C CA . GLU A 1 87 ? 17.540 -9.104 5.614 1.00 88.00 87 GLU A CA 1
ATOM 709 C C . GLU A 1 87 ? 16.075 -9.379 5.234 1.00 88.00 87 GLU A C 1
ATOM 711 O O . GLU A 1 87 ? 15.374 -8.525 4.699 1.00 88.00 87 GLU A O 1
ATOM 716 N N . GLY A 1 88 ? 15.610 -10.610 5.461 1.00 82.81 88 GLY A N 1
ATOM 717 C CA . GLY A 1 88 ? 14.248 -11.020 5.105 1.00 82.81 88 GLY A CA 1
ATOM 718 C C . GLY A 1 88 ? 14.057 -11.564 3.682 1.00 82.81 88 GLY A C 1
ATOM 719 O O . GLY A 1 88 ? 12.965 -12.054 3.392 1.00 82.81 88 GLY A O 1
ATOM 720 N N . GLY A 1 89 ? 15.086 -11.578 2.823 1.00 93.00 89 GLY A N 1
ATOM 721 C CA . GLY A 1 89 ? 15.043 -12.258 1.522 1.00 93.00 89 GLY A CA 1
ATOM 722 C C . GLY A 1 89 ? 15.644 -11.448 0.377 1.00 93.00 89 GLY A C 1
ATOM 723 O O . GLY A 1 89 ? 16.590 -10.696 0.562 1.00 93.00 89 GLY A O 1
ATOM 724 N N . PHE A 1 90 ? 15.120 -11.637 -0.832 1.00 94.62 90 PHE A N 1
ATOM 725 C CA . PHE A 1 90 ? 15.437 -10.756 -1.957 1.00 94.62 90 PHE A CA 1
ATOM 726 C C . PHE A 1 90 ? 14.666 -9.440 -1.832 1.00 94.62 90 PHE A C 1
ATOM 728 O O . PHE A 1 90 ? 13.529 -9.460 -1.352 1.00 94.62 90 PHE A O 1
ATOM 735 N N . MET A 1 91 ? 15.244 -8.325 -2.286 1.00 96.75 91 MET A N 1
ATOM 736 C CA . MET A 1 91 ? 14.616 -7.001 -2.177 1.00 96.75 91 MET A CA 1
ATOM 737 C C . MET A 1 91 ? 13.194 -6.984 -2.763 1.00 96.75 91 MET A C 1
ATOM 739 O O . MET A 1 91 ? 12.254 -6.557 -2.099 1.00 96.75 91 MET A O 1
ATOM 743 N N . ASN A 1 92 ? 12.983 -7.581 -3.940 1.00 95.19 92 ASN A N 1
ATOM 744 C CA . ASN A 1 92 ? 11.648 -7.725 -4.537 1.00 95.19 92 ASN A CA 1
ATOM 745 C C . ASN A 1 92 ? 10.626 -8.492 -3.661 1.00 95.19 92 ASN A C 1
ATOM 747 O O . ASN A 1 92 ? 9.425 -8.214 -3.695 1.00 95.19 92 ASN A O 1
ATOM 751 N N . ALA A 1 93 ? 11.073 -9.470 -2.874 1.00 95.25 93 ALA A N 1
ATOM 752 C CA . ALA A 1 93 ? 10.233 -10.249 -1.975 1.00 95.25 93 ALA A CA 1
ATOM 753 C C . ALA A 1 93 ? 9.942 -9.479 -0.681 1.00 95.25 93 ALA A C 1
ATOM 755 O O . ALA A 1 93 ? 8.831 -9.574 -0.155 1.00 95.25 93 ALA A O 1
ATOM 756 N N . VAL A 1 94 ? 10.910 -8.695 -0.200 1.00 96.50 94 VAL A N 1
ATOM 757 C CA . VAL A 1 94 ? 10.737 -7.781 0.935 1.00 96.50 94 VAL A CA 1
ATOM 758 C C . VAL A 1 94 ? 9.744 -6.676 0.579 1.00 96.50 94 VAL A C 1
ATOM 760 O O . VAL A 1 94 ? 8.758 -6.524 1.296 1.00 96.50 94 VAL A O 1
ATOM 763 N N . ALA A 1 95 ? 9.906 -6.024 -0.575 1.00 97.50 95 ALA A N 1
ATOM 764 C CA . ALA A 1 95 ? 8.975 -5.027 -1.111 1.00 97.50 95 ALA A CA 1
ATOM 765 C C . ALA A 1 95 ? 7.530 -5.550 -1.149 1.00 97.50 95 ALA A C 1
ATOM 767 O O . ALA A 1 95 ? 6.595 -4.970 -0.597 1.00 97.50 95 ALA A O 1
ATOM 768 N N . ARG A 1 96 ? 7.357 -6.749 -1.719 1.00 97.62 96 ARG A N 1
ATOM 769 C CA . ARG A 1 96 ? 6.068 -7.446 -1.770 1.00 97.62 96 ARG A CA 1
ATOM 770 C C . ARG A 1 96 ? 5.468 -7.674 -0.385 1.00 97.62 96 ARG A C 1
ATOM 772 O O . ARG A 1 96 ? 4.253 -7.569 -0.205 1.00 97.62 96 ARG A O 1
ATOM 779 N N . LYS A 1 97 ? 6.287 -8.066 0.591 1.00 97.12 97 LYS A N 1
ATOM 780 C CA . LYS A 1 97 ? 5.825 -8.282 1.964 1.00 97.12 97 LYS A CA 1
ATOM 781 C C . LYS A 1 97 ? 5.405 -6.956 2.600 1.00 97.12 97 LYS A C 1
ATOM 783 O O . LYS A 1 97 ? 4.337 -6.915 3.204 1.00 97.12 97 LYS A O 1
ATOM 788 N N . ASN A 1 98 ? 6.196 -5.900 2.432 1.00 97.94 98 ASN A N 1
ATOM 789 C CA . ASN A 1 98 ? 5.926 -4.575 2.987 1.00 97.94 98 ASN A CA 1
ATOM 790 C C . ASN A 1 98 ? 4.618 -3.999 2.456 1.00 97.94 98 ASN A C 1
ATOM 792 O O . ASN A 1 98 ? 3.744 -3.678 3.253 1.00 97.94 98 ASN A O 1
ATOM 796 N N . ALA A 1 99 ? 4.428 -3.981 1.134 1.00 98.62 99 ALA A N 1
ATOM 797 C CA . ALA A 1 99 ? 3.197 -3.489 0.518 1.00 98.62 99 ALA A CA 1
ATOM 798 C C . ALA A 1 99 ? 1.943 -4.214 1.044 1.00 98.62 99 ALA A C 1
ATOM 800 O O . ALA A 1 99 ? 0.922 -3.584 1.309 1.00 98.62 99 ALA A O 1
ATOM 801 N N . MET A 1 100 ? 2.024 -5.531 1.269 1.00 98.62 100 MET A N 1
ATOM 802 C CA . MET A 1 100 ? 0.930 -6.290 1.887 1.00 98.62 100 MET A CA 1
ATOM 803 C C . MET A 1 100 ? 0.713 -5.935 3.360 1.00 98.62 100 MET A C 1
ATOM 805 O O . MET A 1 100 ? -0.427 -5.850 3.807 1.00 98.62 100 MET A O 1
ATOM 809 N N . GLN A 1 101 ? 1.786 -5.758 4.133 1.00 98.44 101 GLN A N 1
ATOM 810 C CA . GLN A 1 101 ? 1.670 -5.388 5.544 1.00 98.44 101 GLN A CA 1
ATOM 811 C C . GLN A 1 101 ? 1.112 -3.975 5.722 1.00 98.44 101 GLN A C 1
ATOM 813 O O . GLN A 1 101 ? 0.270 -3.800 6.596 1.00 98.44 101 GLN A O 1
ATOM 818 N N . MET A 1 102 ? 1.511 -3.018 4.880 1.00 98.69 102 MET A N 1
ATOM 819 C CA . MET A 1 102 ? 0.947 -1.664 4.857 1.00 98.69 102 MET A CA 1
ATOM 820 C C . MET A 1 102 ? -0.549 -1.692 4.528 1.00 98.69 102 MET A C 1
ATOM 822 O O . MET A 1 102 ? -1.344 -1.113 5.256 1.00 98.69 102 MET A O 1
ATOM 826 N N . ALA A 1 103 ? -0.958 -2.448 3.504 1.00 98.75 103 ALA A N 1
ATOM 827 C CA . ALA A 1 103 ? -2.373 -2.554 3.148 1.00 98.75 103 ALA A CA 1
ATOM 828 C C . ALA A 1 103 ? -3.233 -3.168 4.263 1.00 98.75 103 ALA A C 1
ATOM 830 O O . ALA A 1 103 ? -4.318 -2.674 4.551 1.00 98.75 103 ALA A O 1
ATOM 831 N N . LEU A 1 104 ? -2.757 -4.240 4.907 1.00 98.75 104 LEU A N 1
ATOM 832 C CA . LEU A 1 104 ? -3.459 -4.848 6.043 1.00 98.75 104 LEU A CA 1
ATOM 833 C C . LEU A 1 104 ? -3.494 -3.924 7.264 1.00 98.75 104 LEU A C 1
ATOM 835 O O . LEU A 1 104 ? -4.479 -3.935 7.998 1.00 98.75 104 LEU A O 1
ATOM 839 N N . HIS A 1 105 ? -2.425 -3.156 7.472 1.00 98.75 105 HIS A N 1
ATOM 840 C CA . HIS A 1 105 ? -2.312 -2.192 8.559 1.00 98.75 105 HIS A CA 1
ATOM 841 C C . HIS A 1 105 ? -3.355 -1.099 8.414 1.00 98.75 105 HIS A C 1
ATOM 843 O O . HIS A 1 105 ? -4.183 -0.908 9.306 1.00 98.75 105 HIS A O 1
ATOM 849 N N . ASP A 1 106 ? -3.350 -0.438 7.262 1.00 98.75 106 ASP A N 1
ATOM 850 C CA . ASP A 1 106 ? -4.253 0.671 7.016 1.00 98.75 106 ASP A CA 1
ATOM 851 C C . ASP A 1 106 ? -5.698 0.191 6.984 1.00 98.75 106 ASP A C 1
ATOM 853 O O . ASP A 1 106 ? -6.574 0.850 7.530 1.00 98.75 106 ASP A O 1
ATOM 857 N N . GLU A 1 107 ? -5.959 -0.992 6.423 1.00 98.75 107 GLU A N 1
ATOM 858 C CA . GLU A 1 107 ? -7.304 -1.551 6.426 1.00 98.75 107 GLU A CA 1
ATOM 859 C C . GLU A 1 107 ? -7.815 -1.849 7.837 1.00 98.75 107 GLU A C 1
ATOM 861 O O . GLU A 1 107 ? -8.972 -1.566 8.146 1.00 98.75 107 GLU A O 1
ATOM 866 N N . LEU A 1 108 ? -6.968 -2.399 8.709 1.00 98.69 108 LEU A N 1
ATOM 867 C CA . LEU A 1 108 ? -7.350 -2.675 10.088 1.00 98.69 108 LEU A CA 1
ATOM 868 C C . LEU A 1 108 ? -7.695 -1.386 10.835 1.00 98.69 108 LEU A C 1
ATOM 870 O O . LEU A 1 108 ? -8.774 -1.283 11.418 1.00 98.69 108 LEU A O 1
ATOM 874 N N . PHE A 1 109 ? -6.803 -0.397 10.798 1.00 98.81 109 PHE A N 1
ATOM 875 C CA . PHE A 1 109 ? -7.051 0.872 11.476 1.00 98.81 109 PHE A CA 1
ATOM 876 C C . PHE A 1 109 ? -8.215 1.639 10.846 1.00 98.81 109 PHE A C 1
ATOM 878 O O . PHE A 1 109 ? -8.977 2.259 11.578 1.00 98.81 109 PHE A O 1
ATOM 885 N N . TYR A 1 110 ? -8.423 1.543 9.531 1.00 98.75 110 TYR A N 1
ATOM 886 C CA . TYR A 1 110 ? -9.607 2.085 8.867 1.00 98.75 110 TYR A CA 1
ATOM 887 C C . TYR A 1 110 ? -10.900 1.462 9.408 1.00 98.75 110 TYR A C 1
ATOM 889 O O . TYR A 1 110 ? -11.820 2.192 9.767 1.00 98.75 110 TYR A O 1
ATOM 897 N N . GLN A 1 111 ? -10.979 0.132 9.514 1.00 98.69 111 GLN A N 1
ATOM 898 C CA . GLN A 1 111 ? -12.166 -0.541 10.055 1.00 98.69 111 GLN A CA 1
ATOM 899 C C . GLN A 1 111 ? -12.467 -0.098 11.485 1.00 98.69 111 GLN A C 1
ATOM 901 O O . GLN A 1 111 ? -13.613 0.213 11.802 1.00 98.69 111 GLN A O 1
ATOM 906 N N . MET A 1 112 ? -11.436 -0.011 12.325 1.00 98.38 112 MET A N 1
ATOM 907 C CA . MET A 1 112 ? -11.594 0.449 13.702 1.00 98.38 112 MET A CA 1
ATOM 908 C C . MET A 1 112 ? -11.975 1.938 13.767 1.00 98.38 112 MET A C 1
ATOM 910 O O . MET A 1 112 ? -12.809 2.321 14.579 1.00 98.38 112 MET A O 1
ATOM 914 N N . ALA A 1 113 ? -11.445 2.774 12.866 1.00 98.50 113 ALA A N 1
ATOM 915 C CA . ALA A 1 113 ? -11.849 4.173 12.742 1.00 98.50 113 ALA A CA 1
ATOM 916 C C . ALA A 1 113 ? -13.344 4.301 12.416 1.00 98.50 113 ALA A C 1
ATOM 918 O O . ALA A 1 113 ? -14.028 5.161 12.968 1.00 98.50 113 ALA A O 1
ATOM 919 N N . MET A 1 114 ? -13.857 3.446 11.525 1.00 98.12 114 MET A N 1
ATOM 920 C CA . MET A 1 114 ? -15.280 3.420 11.178 1.00 98.12 114 MET A CA 1
ATOM 921 C C . MET A 1 114 ? -16.142 2.911 12.338 1.00 98.12 114 MET A C 1
ATOM 923 O O . MET A 1 114 ? -17.228 3.443 12.555 1.00 98.12 114 MET A O 1
ATOM 927 N N . GLU A 1 115 ? -15.664 1.918 13.091 1.00 97.50 115 GLU A N 1
ATOM 928 C CA . GLU A 1 115 ? -16.347 1.387 14.278 1.00 97.50 115 GLU A CA 1
ATOM 929 C C . GLU A 1 115 ? -16.469 2.439 15.393 1.00 97.50 115 GLU A C 1
ATOM 931 O O . GLU A 1 115 ? -17.535 2.584 15.988 1.00 97.50 115 GLU A O 1
ATOM 936 N N . GLU A 1 116 ? -15.419 3.231 15.610 1.00 97.56 116 GLU A N 1
ATOM 937 C CA . GLU A 1 116 ? -15.378 4.300 16.619 1.00 97.56 116 GLU A CA 1
ATOM 938 C C . GLU A 1 116 ? -15.962 5.639 16.128 1.00 97.56 116 GLU A C 1
ATOM 940 O O . GLU A 1 116 ? -15.959 6.632 16.856 1.00 97.56 116 GLU A O 1
ATOM 945 N N . GLY A 1 117 ? -16.466 5.701 14.891 1.00 97.56 117 GLY A N 1
ATOM 946 C CA . GLY A 1 117 ? -17.098 6.904 14.342 1.00 97.56 117 GLY A CA 1
ATOM 947 C C . GLY A 1 117 ? -16.137 8.080 14.124 1.00 97.56 117 GLY A C 1
ATOM 948 O O . GLY A 1 117 ? -16.548 9.237 14.220 1.00 97.56 117 GLY A O 1
ATOM 949 N N . ILE A 1 118 ? -14.865 7.802 13.829 1.00 97.38 118 ILE A N 1
ATOM 950 C CA . ILE A 1 118 ? -13.859 8.825 13.526 1.00 97.38 118 ILE A CA 1
ATOM 951 C C . ILE A 1 118 ? -14.248 9.598 12.266 1.00 97.38 118 ILE A C 1
ATOM 953 O O . ILE A 1 118 ? -14.656 9.024 11.256 1.00 97.38 118 ILE A O 1
ATOM 957 N N . THR A 1 119 ? -14.050 10.913 12.302 1.00 96.31 119 THR A N 1
ATOM 958 C CA . THR A 1 119 ? -14.232 11.814 11.161 1.00 96.31 119 THR A CA 1
ATOM 959 C C . THR A 1 119 ? -12.913 12.485 10.782 1.00 96.31 119 THR A C 1
ATOM 961 O O . THR A 1 119 ? -12.061 12.738 11.638 1.00 96.31 119 THR A O 1
ATOM 964 N N . LEU A 1 120 ? -12.742 12.773 9.490 1.00 96.56 120 LEU A N 1
ATOM 965 C CA . LEU A 1 120 ? -11.653 13.618 9.001 1.00 96.56 120 LEU A CA 1
ATOM 966 C C . LEU A 1 120 ? -12.078 15.081 9.120 1.00 96.56 120 LEU A C 1
ATOM 968 O O . LEU A 1 120 ? -13.206 15.423 8.759 1.00 96.56 120 LEU A O 1
ATOM 972 N N . ASP A 1 121 ? -11.195 15.917 9.650 1.00 95.75 121 ASP A N 1
ATOM 973 C CA . ASP A 1 121 ? -11.370 17.367 9.662 1.00 95.75 121 ASP A CA 1
ATOM 974 C C . ASP A 1 121 ? -10.736 18.017 8.420 1.00 95.75 121 ASP A C 1
ATOM 976 O O . ASP A 1 121 ? -10.192 17.342 7.543 1.00 95.75 121 ASP A O 1
ATOM 980 N N . ASP A 1 122 ? -10.826 19.344 8.321 1.00 96.88 122 ASP A N 1
ATOM 981 C CA . ASP A 1 122 ? -10.318 20.090 7.166 1.00 96.88 122 ASP A CA 1
ATOM 982 C C . ASP A 1 122 ? -8.797 19.938 6.980 1.00 96.88 122 ASP A C 1
ATOM 984 O O . ASP A 1 122 ? -8.308 19.958 5.846 1.00 96.88 122 ASP A O 1
ATOM 988 N N . ASN A 1 123 ? -8.034 19.762 8.066 1.00 95.75 123 ASN A N 1
ATOM 989 C CA . ASN A 1 123 ? -6.588 19.560 7.978 1.00 95.75 123 ASN A CA 1
ATOM 990 C C . ASN A 1 123 ? -6.267 18.154 7.471 1.00 95.75 123 ASN A C 1
ATOM 992 O O . ASN A 1 123 ? -5.407 18.009 6.599 1.00 95.75 123 ASN A O 1
ATOM 996 N N . ASP A 1 124 ? -6.982 17.139 7.961 1.00 95.12 124 ASP A N 1
ATOM 997 C CA . ASP A 1 124 ? -6.851 15.772 7.455 1.00 95.12 124 ASP A CA 1
ATOM 998 C C . ASP A 1 124 ? -7.187 15.702 5.964 1.00 95.12 124 ASP A C 1
ATOM 1000 O O . ASP A 1 124 ? -6.458 15.096 5.178 1.00 95.12 124 ASP A O 1
ATOM 1004 N N . GLN A 1 125 ? -8.284 16.353 5.567 1.00 95.00 125 GLN A N 1
ATOM 1005 C CA . GLN A 1 125 ? -8.747 16.397 4.186 1.00 95.00 125 GLN A CA 1
ATOM 1006 C C . GLN A 1 125 ? -7.714 17.080 3.282 1.00 95.00 125 GLN A C 1
ATOM 1008 O O . GLN A 1 125 ? -7.392 16.559 2.215 1.00 95.00 125 GLN A O 1
ATOM 1013 N N . LYS A 1 126 ? -7.124 18.194 3.733 1.00 96.81 126 LYS A N 1
ATOM 1014 C CA . LYS A 1 126 ? -6.044 18.874 3.010 1.00 96.81 126 LYS A CA 1
ATOM 1015 C C . LYS A 1 126 ? -4.796 18.000 2.877 1.00 96.81 126 LYS A C 1
ATOM 1017 O O . LYS A 1 126 ? -4.215 17.926 1.798 1.00 96.81 126 LYS A O 1
ATOM 1022 N N . HIS A 1 127 ? -4.382 17.325 3.948 1.00 94.81 127 HIS A N 1
ATOM 1023 C CA . HIS A 1 127 ? -3.240 16.411 3.902 1.00 94.81 127 HIS A CA 1
ATOM 1024 C C . HIS A 1 127 ? -3.499 15.228 2.953 1.00 94.81 127 HIS A C 1
ATOM 1026 O O . HIS A 1 127 ? -2.620 14.830 2.191 1.00 94.81 127 HIS A O 1
ATOM 1032 N N . MET A 1 128 ? -4.724 14.698 2.956 1.00 96.38 128 MET A N 1
ATOM 1033 C CA . MET A 1 128 ? -5.166 13.649 2.041 1.00 96.38 128 MET A CA 1
ATOM 1034 C C . MET A 1 128 ? -5.125 14.106 0.576 1.00 96.38 128 MET A C 1
ATOM 1036 O O . MET A 1 128 ? -4.653 13.352 -0.276 1.00 96.38 128 MET A O 1
ATOM 1040 N N . ASP A 1 129 ? -5.604 15.317 0.277 1.00 97.12 129 ASP A N 1
ATOM 1041 C CA . ASP A 1 129 ? -5.611 15.861 -1.084 1.00 97.12 129 ASP A CA 1
ATOM 1042 C C . ASP A 1 129 ? -4.183 16.124 -1.593 1.00 97.12 129 ASP A C 1
ATOM 1044 O O . ASP A 1 129 ? -3.865 15.696 -2.702 1.00 97.12 129 ASP A O 1
ATOM 1048 N N . ASN A 1 130 ? -3.296 16.681 -0.758 1.00 97.69 130 ASN A N 1
ATOM 1049 C CA . ASN A 1 130 ? -1.871 16.829 -1.088 1.00 97.69 130 ASN A CA 1
ATOM 1050 C C . ASN A 1 130 ? -1.220 15.467 -1.382 1.00 97.69 130 ASN A C 1
ATOM 1052 O O . ASN A 1 130 ? -0.584 15.284 -2.412 1.00 97.69 130 ASN A O 1
ATOM 1056 N N . LYS A 1 131 ? -1.446 14.464 -0.521 1.00 97.19 131 LYS A N 1
ATOM 1057 C CA . LYS A 1 131 ? -0.904 13.110 -0.720 1.00 97.19 131 LYS A CA 1
ATOM 1058 C C . LYS A 1 131 ? -1.413 12.461 -2.010 1.00 97.19 131 LYS A C 1
ATOM 1060 O O . LYS A 1 131 ? -0.695 11.678 -2.630 1.00 97.19 131 LYS A O 1
ATOM 1065 N N . LEU A 1 132 ? -2.661 12.737 -2.394 1.00 98.12 132 LEU A N 1
ATOM 1066 C CA . LEU A 1 132 ? -3.220 12.282 -3.665 1.00 98.12 132 LEU A CA 1
ATOM 1067 C C . LEU A 1 132 ? -2.560 12.979 -4.853 1.00 98.12 132 LEU A C 1
ATOM 1069 O O . LEU A 1 132 ? -2.333 12.313 -5.859 1.00 98.12 132 LEU A O 1
ATOM 1073 N N . GLU A 1 133 ? -2.309 14.282 -4.763 1.00 98.06 133 GLU A N 1
ATOM 1074 C CA . GLU A 1 133 ? -1.594 15.039 -5.793 1.00 98.06 133 GLU A CA 1
ATOM 1075 C C . GLU A 1 133 ? -0.180 14.496 -5.975 1.00 98.06 133 GLU A C 1
ATOM 1077 O O . GLU A 1 133 ? 0.100 13.976 -7.054 1.00 98.06 133 GLU A O 1
ATOM 1082 N N . ASP A 1 134 ? 0.622 14.459 -4.909 1.00 97.50 134 ASP A N 1
ATOM 1083 C CA . ASP A 1 134 ? 2.003 13.962 -4.935 1.00 97.50 134 ASP A CA 1
ATOM 1084 C C . ASP A 1 134 ? 2.078 12.545 -5.523 1.00 97.50 134 ASP A C 1
ATOM 1086 O O . ASP A 1 134 ? 2.809 12.276 -6.474 1.00 97.50 134 ASP A O 1
ATOM 1090 N N . PHE A 1 135 ? 1.254 11.620 -5.008 1.00 97.44 135 PHE A N 1
ATOM 1091 C CA . PHE A 1 135 ? 1.236 10.245 -5.504 1.00 97.44 135 PHE A CA 1
ATOM 1092 C C . PHE A 1 135 ? 0.831 10.167 -6.979 1.00 97.44 135 PHE A C 1
ATOM 1094 O O . PHE A 1 135 ? 1.390 9.364 -7.725 1.00 97.44 135 PHE A O 1
ATOM 1101 N N . TRP A 1 136 ? -0.177 10.936 -7.398 1.00 98.06 136 TRP A N 1
ATOM 1102 C CA . TRP A 1 136 ? -0.697 10.856 -8.760 1.00 98.06 136 TRP A CA 1
ATOM 1103 C C . TRP A 1 136 ? 0.257 11.480 -9.777 1.00 98.06 136 TRP A C 1
ATOM 1105 O O . TRP A 1 136 ? 0.386 10.941 -10.876 1.00 98.06 136 TRP A O 1
ATOM 1115 N N . GLU A 1 137 ? 0.925 12.576 -9.422 1.00 97.50 137 GLU A N 1
ATOM 1116 C CA . GLU A 1 137 ? 1.957 13.210 -10.245 1.00 97.50 137 GLU A CA 1
ATOM 1117 C C . GLU A 1 137 ? 3.145 12.265 -10.432 1.00 97.50 137 GLU A C 1
ATOM 1119 O O . GLU A 1 137 ? 3.401 11.851 -11.566 1.00 97.50 137 GLU A O 1
ATOM 1124 N N . ASP A 1 138 ? 3.746 11.791 -9.335 1.00 95.69 138 ASP A N 1
ATOM 1125 C CA . ASP A 1 138 ? 4.856 10.828 -9.352 1.00 95.69 138 ASP A CA 1
ATOM 1126 C C . ASP A 1 138 ? 4.524 9.579 -10.179 1.00 95.69 138 ASP A C 1
ATOM 1128 O O . ASP A 1 138 ? 5.367 9.023 -10.893 1.00 95.69 138 ASP A O 1
ATOM 1132 N N . LEU A 1 139 ? 3.291 9.080 -10.049 1.00 96.50 139 LEU A N 1
ATOM 1133 C CA . LEU A 1 139 ? 2.829 7.905 -10.774 1.00 96.50 139 LEU A CA 1
ATOM 1134 C C . LEU A 1 139 ? 2.665 8.194 -12.273 1.00 96.50 139 LEU A C 1
ATOM 1136 O O . LEU A 1 139 ? 3.079 7.365 -13.086 1.00 96.50 139 LEU A O 1
ATOM 1140 N N . THR A 1 140 ? 2.112 9.357 -12.627 1.00 96.25 140 THR A N 1
ATOM 1141 C CA . THR A 1 140 ? 1.886 9.775 -14.021 1.00 96.25 140 THR A CA 1
ATOM 1142 C C . THR A 1 140 ? 3.198 9.996 -14.765 1.00 96.25 140 THR A C 1
ATOM 1144 O O . THR A 1 140 ? 3.327 9.575 -15.916 1.00 96.25 140 THR A O 1
ATOM 1147 N N . GLU A 1 141 ? 4.204 10.585 -14.113 1.00 95.25 141 GLU A N 1
ATOM 1148 C CA . GLU A 1 141 ? 5.531 10.804 -14.706 1.00 95.25 141 GLU A CA 1
ATOM 1149 C C . GLU A 1 141 ? 6.174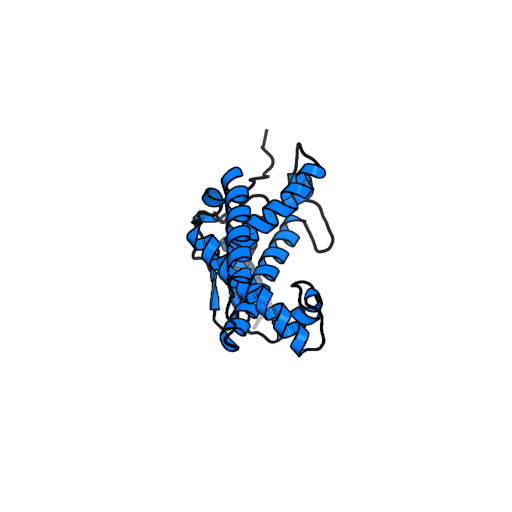 9.509 -15.224 1.00 95.25 141 GLU A C 1
ATOM 1151 O O . GLU A 1 141 ? 6.892 9.515 -16.226 1.00 95.25 141 GLU A O 1
ATOM 1156 N N . ARG A 1 142 ? 5.860 8.375 -14.586 1.00 92.44 142 ARG A N 1
ATOM 1157 C CA . ARG A 1 142 ? 6.351 7.040 -14.959 1.00 92.44 142 ARG A CA 1
ATOM 1158 C C . ARG A 1 142 ? 5.320 6.155 -15.667 1.00 92.44 142 ARG A C 1
ATOM 1160 O O . ARG A 1 142 ? 5.540 4.951 -15.765 1.00 92.44 142 ARG A O 1
ATOM 1167 N N . GLN A 1 143 ? 4.202 6.712 -16.147 1.00 94.62 143 GLN A N 1
ATOM 1168 C CA . GLN A 1 143 ? 3.082 5.958 -16.753 1.00 94.62 143 GLN A CA 1
ATOM 1169 C C . GLN A 1 143 ? 2.553 4.825 -15.848 1.00 94.62 143 GLN A C 1
ATOM 1171 O O . GLN A 1 143 ? 2.031 3.798 -16.306 1.00 94.62 143 GLN A O 1
ATOM 1176 N N . GLY A 1 144 ? 2.730 4.978 -14.535 1.00 95.38 144 GLY A N 1
ATOM 1177 C CA . GLY A 1 144 ? 2.436 3.955 -13.547 1.00 95.38 144 GLY A CA 1
ATOM 1178 C C . GLY A 1 144 ? 0.938 3.720 -13.383 1.00 95.38 144 GLY A C 1
ATOM 1179 O O . GLY A 1 144 ? 0.529 2.605 -13.080 1.00 95.38 144 GLY A O 1
ATOM 1180 N N . GLU A 1 145 ? 0.099 4.719 -13.645 1.00 95.75 145 GLU A N 1
ATOM 1181 C CA . GLU A 1 145 ? -1.360 4.619 -13.639 1.00 95.75 145 GLU A CA 1
ATOM 1182 C C . GLU A 1 145 ? -1.855 3.706 -14.762 1.00 95.75 145 GLU A C 1
ATOM 1184 O O . GLU A 1 145 ? -2.747 2.885 -14.546 1.00 95.75 145 GLU A O 1
ATOM 1189 N N . THR A 1 146 ? -1.204 3.762 -15.927 1.00 95.38 146 THR A N 1
ATOM 1190 C CA . THR A 1 146 ? -1.470 2.869 -17.057 1.00 95.38 146 THR A CA 1
ATOM 1191 C C . THR A 1 146 ? -0.973 1.450 -16.771 1.00 95.38 146 THR A C 1
ATOM 1193 O O . THR A 1 146 ? -1.663 0.470 -17.076 1.00 95.38 146 THR A O 1
ATOM 1196 N N . ALA A 1 147 ? 0.205 1.317 -16.155 1.00 95.88 147 ALA A N 1
ATOM 1197 C CA . ALA A 1 147 ? 0.785 0.023 -15.802 1.00 95.88 147 ALA A CA 1
ATOM 1198 C C . ALA A 1 147 ? -0.002 -0.697 -14.686 1.00 95.88 147 ALA A C 1
ATOM 1200 O O . ALA A 1 147 ? -0.236 -1.909 -14.755 1.00 95.88 147 ALA A O 1
ATOM 1201 N N . LEU A 1 148 ? -0.476 0.065 -13.695 1.00 97.38 148 LEU A N 1
ATOM 1202 C CA . LEU A 1 148 ? -1.369 -0.400 -12.636 1.00 97.38 148 LEU A CA 1
ATOM 1203 C C . LEU A 1 148 ? -2.821 -0.519 -13.109 1.00 97.38 148 LEU A C 1
ATOM 1205 O O . LEU A 1 148 ? -3.570 -1.267 -12.504 1.00 97.38 148 LEU A O 1
ATOM 1209 N N . GLY A 1 149 ? -3.241 0.171 -14.170 1.00 97.69 149 GLY A N 1
ATOM 1210 C CA . GLY A 1 149 ? -4.623 0.152 -14.663 1.00 97.69 149 GLY A CA 1
ATOM 1211 C C . GLY A 1 149 ? -5.631 0.852 -13.746 1.00 97.69 149 GLY A C 1
ATOM 1212 O O . GLY A 1 149 ? -6.812 0.502 -13.756 1.00 97.69 149 G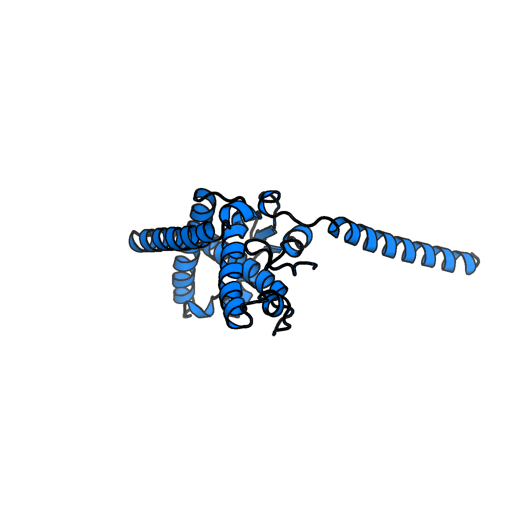LY A O 1
ATOM 1213 N N . ILE A 1 150 ? -5.182 1.806 -12.930 1.00 98.12 150 ILE A N 1
ATOM 1214 C CA . ILE A 1 150 ? -6.033 2.504 -11.961 1.00 98.12 150 ILE A CA 1
ATOM 1215 C C . ILE A 1 150 ? -6.393 3.911 -12.422 1.00 98.12 150 ILE A C 1
ATOM 1217 O O . ILE A 1 150 ? -5.642 4.575 -13.129 1.00 98.12 150 ILE A O 1
ATOM 1221 N N . SER A 1 151 ? -7.547 4.388 -11.971 1.00 98.19 151 SER A N 1
ATOM 1222 C CA . SER A 1 151 ? -7.947 5.784 -12.119 1.00 98.19 151 SER A CA 1
ATOM 1223 C C . SER A 1 151 ? -7.529 6.619 -10.905 1.00 98.19 151 SER A C 1
ATOM 1225 O O . SER A 1 151 ? -7.331 6.095 -9.805 1.00 98.19 151 SER A O 1
ATOM 1227 N N . ARG A 1 152 ? -7.517 7.950 -11.052 1.00 97.94 152 ARG A N 1
ATOM 1228 C CA . ARG A 1 152 ? -7.312 8.867 -9.915 1.00 97.94 152 ARG A CA 1
ATOM 1229 C C . ARG A 1 152 ? -8.379 8.691 -8.833 1.00 97.94 152 ARG A C 1
ATOM 1231 O O . ARG A 1 152 ? -8.107 8.894 -7.655 1.00 97.94 152 ARG A O 1
ATOM 1238 N N . LYS A 1 153 ? -9.591 8.268 -9.215 1.00 98.25 153 LYS A N 1
ATOM 1239 C CA . LYS A 1 153 ? -10.674 7.933 -8.280 1.00 98.25 153 LYS A CA 1
ATOM 1240 C C . LYS A 1 153 ? -10.329 6.709 -7.428 1.00 98.25 153 LYS A C 1
ATOM 1242 O O . LYS A 1 153 ? -10.615 6.719 -6.234 1.00 98.25 153 LYS A O 1
ATOM 1247 N N . ASP A 1 154 ? -9.714 5.689 -8.023 1.00 98.25 154 ASP A N 1
ATOM 1248 C CA . ASP A 1 154 ? -9.263 4.502 -7.289 1.00 98.25 154 ASP A CA 1
ATOM 1249 C C . ASP A 1 154 ? -8.170 4.881 -6.282 1.00 98.25 154 ASP A C 1
ATOM 1251 O O . ASP A 1 154 ? -8.280 4.543 -5.105 1.00 98.25 154 ASP A O 1
ATOM 1255 N N . ALA A 1 155 ? -7.181 5.675 -6.711 1.00 98.06 155 ALA A N 1
ATOM 1256 C CA . ALA A 1 155 ? -6.144 6.200 -5.822 1.00 98.06 155 ALA A CA 1
ATOM 1257 C C . ALA A 1 155 ? -6.742 7.033 -4.674 1.00 98.06 155 ALA A C 1
ATOM 1259 O O . ALA A 1 155 ? -6.414 6.801 -3.511 1.00 98.06 155 ALA A O 1
ATOM 1260 N N . LYS A 1 156 ? -7.686 7.939 -4.977 1.00 98.31 156 LYS A N 1
ATOM 1261 C CA . LYS A 1 156 ? -8.385 8.756 -3.973 1.00 98.31 156 LYS A CA 1
ATOM 1262 C C . LYS A 1 156 ? -9.105 7.898 -2.933 1.00 98.31 156 LYS A C 1
ATOM 1264 O O . LYS A 1 156 ? -9.006 8.189 -1.746 1.00 98.31 156 LYS A O 1
ATOM 1269 N N . LYS A 1 157 ? -9.794 6.831 -3.355 1.00 98.19 157 LYS A N 1
ATOM 1270 C CA . LYS A 1 157 ? -10.473 5.895 -2.443 1.00 98.19 157 LYS A CA 1
ATOM 1271 C C . LYS A 1 157 ? -9.481 5.258 -1.465 1.00 98.19 157 LYS A C 1
ATOM 1273 O O . LYS A 1 157 ? -9.749 5.233 -0.266 1.00 98.19 157 LYS A O 1
ATOM 1278 N N . THR A 1 158 ? -8.349 4.751 -1.955 1.00 98.25 158 THR A N 1
ATOM 1279 C CA . THR A 1 158 ? -7.341 4.129 -1.085 1.00 98.25 158 THR A CA 1
ATOM 1280 C C . THR A 1 158 ? -6.707 5.156 -0.152 1.00 98.25 158 THR A C 1
ATOM 1282 O O . THR A 1 158 ? -6.655 4.925 1.050 1.00 98.25 158 THR A O 1
ATOM 1285 N N . ILE A 1 159 ? -6.314 6.327 -0.658 1.00 98.44 159 ILE A N 1
ATOM 1286 C CA . ILE A 1 159 ? -5.700 7.388 0.155 1.00 98.44 159 ILE A CA 1
ATOM 1287 C C . ILE A 1 159 ? -6.660 7.908 1.236 1.00 98.44 159 ILE A C 1
ATOM 1289 O O . ILE A 1 159 ? -6.222 8.181 2.351 1.00 98.44 159 ILE A O 1
ATOM 1293 N N . GLN A 1 160 ? -7.966 7.948 0.966 1.00 98.31 160 GLN A N 1
ATOM 1294 C CA . GLN A 1 160 ? -8.966 8.266 1.985 1.00 98.31 160 GLN A CA 1
ATOM 1295 C C . GLN A 1 160 ? -8.994 7.235 3.120 1.00 98.31 160 GLN A C 1
ATOM 1297 O O . GLN A 1 160 ? -9.007 7.623 4.287 1.00 98.31 160 GLN A O 1
ATOM 1302 N N . ARG A 1 161 ? -8.956 5.929 2.812 1.00 98.44 161 ARG A N 1
ATOM 1303 C CA . ARG A 1 161 ? -8.851 4.880 3.849 1.00 98.44 161 ARG A CA 1
ATOM 1304 C C . ARG A 1 161 ? -7.576 5.054 4.674 1.00 98.44 161 ARG A C 1
ATOM 1306 O O . ARG A 1 161 ? -7.632 4.952 5.894 1.00 98.44 161 ARG A O 1
ATOM 1313 N N . ILE A 1 162 ? -6.462 5.390 4.020 1.00 98.44 162 ILE A N 1
ATOM 1314 C CA . ILE A 1 162 ? -5.184 5.653 4.693 1.00 98.44 162 ILE A CA 1
ATOM 1315 C C . ILE A 1 162 ? -5.293 6.847 5.648 1.00 98.44 162 ILE A C 1
ATOM 1317 O O . ILE A 1 162 ? -4.803 6.759 6.766 1.00 98.44 162 ILE A O 1
ATOM 1321 N N . ALA A 1 163 ? -5.958 7.938 5.260 1.00 98.38 163 ALA A N 1
ATOM 1322 C CA . ALA A 1 163 ? -6.125 9.103 6.133 1.00 98.38 163 ALA A CA 1
ATOM 1323 C C . ALA A 1 163 ? -6.884 8.751 7.426 1.00 98.38 163 ALA A C 1
ATOM 1325 O O . ALA A 1 163 ? -6.440 9.089 8.523 1.00 98.38 163 ALA A O 1
ATOM 1326 N N . TYR A 1 164 ? -7.979 7.992 7.315 1.00 98.69 164 TYR A N 1
ATOM 1327 C CA . TYR A 1 164 ? -8.696 7.472 8.485 1.00 98.69 164 TYR A CA 1
ATOM 1328 C C . TYR A 1 164 ? -7.830 6.541 9.335 1.00 98.69 164 TYR A C 1
ATOM 1330 O O . TYR A 1 164 ? -7.842 6.645 10.560 1.00 98.69 164 TYR A O 1
ATOM 1338 N N . ALA A 1 165 ? -7.073 5.653 8.691 1.00 98.44 165 ALA A N 1
ATOM 1339 C CA . ALA A 1 165 ? -6.179 4.733 9.375 1.00 98.44 165 ALA A CA 1
ATOM 1340 C C . ALA A 1 165 ? -5.106 5.472 10.182 1.00 98.44 165 ALA A C 1
ATOM 1342 O O . ALA A 1 165 ? -4.919 5.176 11.356 1.00 98.44 165 ALA A O 1
ATOM 1343 N N . GLN A 1 166 ? -4.459 6.476 9.586 1.00 97.69 166 GLN A N 1
ATOM 1344 C CA . GLN A 1 166 ? -3.440 7.298 10.241 1.00 97.69 166 GLN A CA 1
ATOM 1345 C C . GLN A 1 166 ? -4.022 8.076 11.425 1.00 97.69 166 GLN A C 1
ATOM 1347 O O . GLN A 1 166 ? -3.4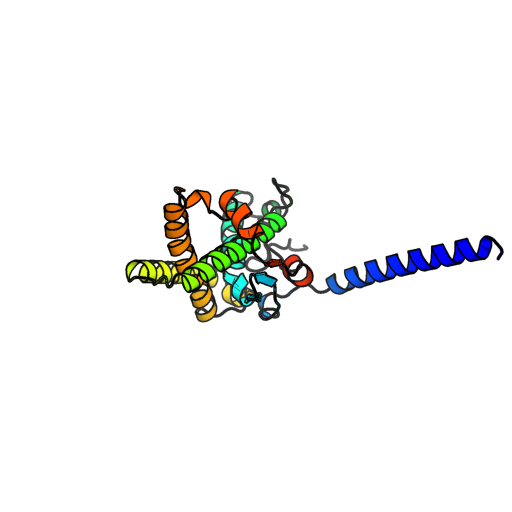62 8.045 12.521 1.00 97.69 166 GLN A O 1
ATOM 1352 N N . LYS A 1 167 ? -5.187 8.713 11.241 1.00 97.88 167 LYS A N 1
ATOM 1353 C CA . LYS A 1 167 ? -5.868 9.430 12.326 1.00 97.88 167 LYS A CA 1
ATOM 1354 C C . LYS A 1 167 ? -6.223 8.501 13.481 1.00 97.88 167 LYS A C 1
ATOM 1356 O O . LYS A 1 167 ? -6.029 8.846 14.643 1.00 97.88 167 LYS A O 1
ATOM 1361 N N . TYR A 1 168 ? -6.736 7.313 13.178 1.00 98.44 168 TYR A N 1
ATOM 1362 C CA . TYR A 1 168 ? -7.128 6.386 14.225 1.00 98.44 168 TYR A CA 1
ATOM 1363 C C . TYR A 1 168 ? -5.943 5.644 14.852 1.00 98.44 168 TYR A C 1
ATOM 1365 O O . TYR A 1 168 ? -6.007 5.333 16.034 1.00 98.44 168 TYR A O 1
ATOM 1373 N N . GLN A 1 169 ? -4.838 5.426 14.136 1.00 98.31 169 GLN A N 1
ATOM 1374 C CA . GLN A 1 169 ? -3.591 4.932 14.726 1.00 98.31 169 GLN A CA 1
ATOM 1375 C C . GLN A 1 169 ? -3.109 5.867 15.846 1.00 98.31 169 GLN A C 1
ATOM 1377 O O . GLN A 1 169 ? -2.759 5.386 16.923 1.00 98.31 169 GLN A O 1
ATOM 1382 N N . GLU A 1 170 ? -3.165 7.185 15.630 1.00 96.94 170 GLU A N 1
ATOM 1383 C CA . GLU A 1 170 ? -2.848 8.193 16.652 1.00 96.94 170 GLU A CA 1
ATOM 1384 C C . GLU A 1 170 ? -3.769 8.065 17.877 1.00 96.94 170 GLU A C 1
ATOM 1386 O O . GLU A 1 170 ? -3.301 7.921 19.007 1.00 96.94 170 GLU A O 1
ATOM 1391 N N . VAL A 1 171 ? -5.089 8.031 17.662 1.00 97.31 171 VAL A N 1
ATOM 1392 C CA . VAL A 1 171 ? -6.077 7.873 18.748 1.00 97.31 171 VAL A CA 1
ATOM 1393 C C . VAL A 1 171 ? -5.863 6.557 19.503 1.00 97.31 171 VAL A C 1
ATOM 1395 O O . VAL A 1 171 ? -5.826 6.529 20.734 1.00 97.31 171 VAL A O 1
ATOM 1398 N N . TYR A 1 172 ? -5.687 5.455 18.776 1.00 97.69 172 TYR A N 1
ATOM 1399 C CA . TYR A 1 172 ? -5.489 4.127 19.342 1.00 97.69 172 TYR A CA 1
ATOM 1400 C C . TYR A 1 172 ? -4.212 4.054 20.182 1.00 97.69 172 TYR A C 1
ATOM 1402 O O . TYR A 1 172 ? -4.219 3.451 21.261 1.00 97.69 172 TYR A O 1
ATOM 1410 N N . ALA A 1 173 ? -3.134 4.698 19.726 1.00 97.50 173 ALA A N 1
ATOM 1411 C CA . ALA A 1 173 ? -1.889 4.808 20.471 1.00 97.50 173 ALA A CA 1
ATOM 1412 C C . ALA A 1 173 ? -2.086 5.522 21.812 1.00 97.50 173 ALA A C 1
ATOM 1414 O O . ALA A 1 173 ? -1.734 4.973 22.862 1.00 97.50 173 ALA A O 1
ATOM 1415 N N . GLN A 1 174 ? -2.738 6.685 21.790 1.00 96.56 174 GLN A N 1
ATOM 1416 C CA . GLN A 1 174 ? -3.023 7.476 22.987 1.00 96.56 174 GLN A CA 1
ATOM 1417 C C . GLN A 1 174 ? -3.872 6.695 24.001 1.00 96.56 174 GLN A C 1
ATOM 1419 O O . GLN A 1 174 ? -3.525 6.640 25.183 1.00 96.56 174 GLN A O 1
ATOM 1424 N N . LEU A 1 175 ? -4.920 5.999 23.543 1.00 96.31 175 LEU A N 1
ATOM 1425 C CA . LEU A 1 175 ? -5.776 5.159 24.395 1.00 96.31 175 LEU A CA 1
ATOM 1426 C C . LEU A 1 175 ? -5.013 4.026 25.101 1.00 96.31 175 LEU A C 1
ATOM 1428 O O . LEU A 1 175 ? -5.427 3.565 26.165 1.00 96.31 175 LEU A O 1
ATOM 1432 N N . HIS A 1 176 ? -3.892 3.581 24.532 1.00 96.19 176 HIS A N 1
ATOM 1433 C CA . HIS A 1 176 ? -3.080 2.489 25.068 1.00 96.19 176 HIS A CA 1
ATOM 1434 C C . HIS A 1 176 ? -1.806 2.963 25.781 1.00 96.19 176 HIS A C 1
ATOM 1436 O O . HIS A 1 176 ? -0.982 2.120 26.141 1.00 96.19 176 HIS A O 1
ATOM 1442 N N . ASN A 1 177 ? -1.651 4.271 26.029 1.00 96.50 177 ASN A N 1
ATOM 1443 C CA . ASN A 1 177 ? -0.431 4.878 26.581 1.00 96.50 177 ASN A CA 1
ATOM 1444 C C . ASN A 1 177 ? 0.822 4.500 25.765 1.00 96.50 177 ASN A C 1
ATOM 1446 O O . ASN A 1 177 ? 1.840 4.069 26.311 1.00 96.50 177 ASN A O 1
ATOM 1450 N N . ARG A 1 178 ? 0.704 4.598 24.439 1.00 95.94 178 ARG A N 1
ATOM 1451 C CA . ARG A 1 178 ? 1.731 4.285 23.437 1.00 95.94 178 ARG A CA 1
ATOM 1452 C C . ARG A 1 178 ? 1.946 5.482 22.518 1.00 95.94 178 ARG A C 1
ATOM 1454 O O . ARG A 1 178 ? 1.162 6.429 22.543 1.00 95.94 178 ARG A O 1
ATOM 1461 N N . THR A 1 179 ? 2.993 5.431 21.704 1.00 96.62 179 THR A N 1
ATOM 1462 C CA . THR A 1 179 ? 3.215 6.415 20.637 1.00 96.62 179 THR A CA 1
ATOM 1463 C C . THR A 1 179 ? 2.623 5.933 19.315 1.00 96.62 179 THR A C 1
ATOM 1465 O O . THR A 1 179 ? 2.359 4.743 19.138 1.00 96.62 179 THR A O 1
ATOM 1468 N N . TYR A 1 180 ? 2.423 6.859 18.376 1.00 96.00 180 TYR A N 1
ATOM 1469 C CA . TYR A 1 180 ? 2.032 6.537 17.002 1.00 96.00 180 TYR A CA 1
ATOM 1470 C C . TYR A 1 180 ? 2.927 5.442 16.402 1.00 96.00 180 TYR A C 1
ATOM 1472 O O . TYR A 1 180 ? 2.427 4.442 15.883 1.00 96.00 180 TYR A O 1
ATOM 1480 N N . ASP A 1 181 ? 4.247 5.597 16.547 1.00 97.00 181 ASP A N 1
ATOM 1481 C CA . ASP A 1 181 ? 5.241 4.701 15.957 1.00 97.00 181 ASP A CA 1
ATOM 1482 C C . ASP A 1 181 ? 5.180 3.283 16.523 1.00 97.00 181 ASP A C 1
ATOM 1484 O O . ASP A 1 181 ? 5.397 2.344 15.765 1.00 97.00 181 ASP A O 1
ATOM 1488 N N . ASP A 1 182 ? 4.786 3.092 17.791 1.00 96.44 182 ASP A N 1
ATOM 1489 C CA . ASP A 1 182 ? 4.621 1.756 18.394 1.00 96.44 182 ASP A CA 1
ATOM 1490 C C . ASP A 1 182 ? 3.645 0.862 17.605 1.00 96.44 182 ASP A C 1
ATOM 1492 O O . ASP A 1 182 ? 3.669 -0.368 17.745 1.00 96.44 182 ASP A O 1
ATOM 1496 N N . TYR A 1 183 ? 2.757 1.474 16.815 1.00 97.69 183 TYR A N 1
ATOM 1497 C CA . TYR A 1 183 ? 1.761 0.808 15.984 1.00 97.69 183 TYR A CA 1
ATOM 1498 C C . TYR A 1 183 ? 2.074 0.828 14.489 1.00 97.69 183 TYR A C 1
ATOM 1500 O O . TYR A 1 183 ? 1.244 0.370 13.710 1.00 97.69 183 TYR A O 1
ATOM 1508 N N . ALA A 1 184 ? 3.265 1.262 14.070 1.00 97.06 184 ALA A N 1
ATOM 1509 C CA . ALA A 1 184 ? 3.668 1.130 12.677 1.00 97.06 184 ALA A CA 1
ATOM 1510 C C . ALA A 1 184 ? 3.642 -0.345 12.230 1.00 97.06 184 ALA A C 1
ATOM 1512 O O . ALA A 1 184 ? 3.842 -1.271 13.018 1.00 97.06 184 ALA A O 1
ATOM 1513 N N . TYR A 1 185 ? 3.430 -0.588 10.933 1.00 95.25 185 TYR A N 1
ATOM 1514 C CA . TYR A 1 185 ? 3.139 -1.929 10.405 1.00 95.25 185 TYR A CA 1
ATOM 1515 C C . TYR A 1 185 ? 4.206 -3.007 10.689 1.00 95.25 185 TYR A C 1
ATOM 1517 O O . TYR A 1 185 ? 3.927 -4.201 10.559 1.00 95.25 185 TYR A O 1
ATOM 1525 N N . ARG A 1 186 ? 5.438 -2.624 11.048 1.00 93.31 186 ARG A N 1
ATOM 1526 C CA . ARG A 1 186 ? 6.517 -3.557 11.421 1.00 93.31 186 ARG A CA 1
ATOM 1527 C C . ARG A 1 186 ? 6.610 -3.807 12.923 1.00 93.31 186 ARG A C 1
ATOM 1529 O O . ARG A 1 186 ? 7.216 -4.801 13.312 1.00 93.31 186 ARG A O 1
ATOM 1536 N N . GLU A 1 187 ? 5.999 -2.954 13.733 1.00 97.31 187 GLU A N 1
ATOM 1537 C CA . GLU A 1 187 ? 6.186 -2.949 15.175 1.00 97.31 187 GLU A CA 1
ATOM 1538 C C . GLU A 1 187 ? 5.370 -4.019 15.892 1.00 97.31 187 GLU A C 1
ATOM 1540 O O . GLU A 1 187 ? 4.280 -4.438 15.482 1.00 97.31 187 GLU A O 1
ATOM 1545 N N . ASP A 1 188 ? 5.914 -4.456 17.025 1.00 96.38 188 ASP A N 1
ATOM 1546 C CA . ASP A 1 188 ? 5.381 -5.559 17.816 1.00 96.38 188 ASP A CA 1
ATOM 1547 C C . ASP A 1 188 ? 3.947 -5.315 18.300 1.00 96.38 188 ASP A C 1
ATOM 1549 O O . ASP A 1 188 ? 3.155 -6.263 18.382 1.00 96.38 188 ASP A O 1
ATOM 1553 N N . SER A 1 189 ? 3.597 -4.072 18.650 1.00 96.69 189 SER A N 1
ATOM 1554 C CA . SER A 1 189 ? 2.257 -3.747 19.155 1.00 96.69 189 SER A CA 1
ATOM 1555 C C . SER A 1 189 ? 1.213 -3.934 18.059 1.00 96.69 189 SER A C 1
ATOM 1557 O O . SER A 1 189 ? 0.203 -4.610 18.283 1.00 96.69 189 SER A O 1
ATOM 1559 N N . TYR A 1 190 ? 1.496 -3.447 16.850 1.00 97.62 190 TYR A N 1
ATOM 1560 C CA . TYR A 1 190 ? 0.647 -3.689 15.690 1.00 97.62 190 TYR A CA 1
ATOM 1561 C C . TYR A 1 190 ? 0.592 -5.173 15.316 1.00 97.62 190 TYR A C 1
ATOM 1563 O O . TYR A 1 190 ? -0.491 -5.727 15.136 1.00 97.62 190 TYR A O 1
ATOM 1571 N N . GLN A 1 191 ? 1.728 -5.871 15.273 1.00 97.19 191 GLN A N 1
ATOM 1572 C CA . GLN A 1 191 ? 1.745 -7.293 14.919 1.00 97.19 191 GLN A CA 1
ATOM 1573 C C . GLN A 1 191 ? 0.932 -8.149 15.909 1.00 97.19 191 GLN A C 1
ATOM 1575 O O . GLN A 1 191 ? 0.286 -9.126 15.516 1.00 97.19 191 GLN A O 1
ATOM 1580 N N . LYS A 1 192 ? 0.905 -7.783 17.198 1.00 96.75 192 LYS A N 1
ATOM 1581 C CA . LYS A 1 192 ? 0.020 -8.400 18.203 1.00 96.75 192 LYS A CA 1
ATOM 1582 C C . LYS A 1 192 ? -1.453 -8.068 17.961 1.00 96.75 192 LYS A C 1
ATOM 1584 O O . LYS A 1 192 ? -2.290 -8.949 18.157 1.00 96.75 192 LYS A O 1
ATOM 1589 N N . LEU A 1 193 ? -1.771 -6.842 17.547 1.00 96.81 193 LEU A N 1
ATOM 1590 C CA . LEU A 1 193 ? -3.129 -6.428 17.195 1.00 96.81 193 LEU A CA 1
ATOM 1591 C C . LEU A 1 193 ? -3.642 -7.185 15.958 1.00 96.81 193 LEU A C 1
ATOM 1593 O O . LEU A 1 193 ? -4.708 -7.796 16.027 1.00 96.81 193 LEU A O 1
ATOM 1597 N N . LEU A 1 194 ? -2.860 -7.238 14.876 1.00 97.38 194 LEU A N 1
ATOM 1598 C CA . LEU A 1 194 ? -3.209 -7.934 13.633 1.00 97.38 194 LEU A CA 1
ATOM 1599 C C . LEU A 1 194 ? -3.465 -9.433 13.858 1.00 97.38 194 LEU A C 1
ATOM 1601 O O . LEU A 1 194 ? -4.402 -9.997 13.298 1.00 97.38 194 LEU A O 1
ATOM 1605 N N . LYS A 1 195 ? -2.681 -10.094 14.723 1.00 96.88 195 LYS A N 1
ATOM 1606 C CA . LYS A 1 195 ? -2.861 -11.522 15.063 1.00 96.88 195 LYS A CA 1
ATOM 1607 C C . LYS A 1 195 ? -4.206 -11.846 15.721 1.00 96.88 195 LYS A C 1
ATOM 1609 O O . LYS A 1 195 ? -4.604 -13.009 15.707 1.00 96.88 195 LYS A O 1
ATOM 1614 N N . LYS A 1 196 ? -4.894 -10.858 16.300 1.00 97.31 196 LYS A N 1
ATOM 1615 C CA . LYS A 1 196 ? -6.244 -11.030 16.866 1.00 97.31 196 LYS A CA 1
ATOM 1616 C C . LYS A 1 196 ? -7.337 -10.988 15.792 1.00 97.31 196 LYS A C 1
ATOM 1618 O O . LYS A 1 196 ? -8.461 -11.398 16.064 1.00 97.31 196 LYS A O 1
ATOM 1623 N N . GLN A 1 197 ? -7.010 -10.511 14.592 1.00 97.75 197 GLN A N 1
ATOM 1624 C CA . GLN A 1 197 ? -7.952 -10.312 13.495 1.00 97.75 197 GLN A CA 1
ATOM 1625 C C . GLN A 1 197 ? -8.082 -11.559 12.625 1.00 97.75 197 GLN A C 1
ATOM 1627 O O . GLN A 1 197 ? -7.158 -12.368 12.499 1.00 97.75 197 GLN A O 1
ATOM 1632 N N . LYS A 1 198 ? -9.229 -11.698 11.955 1.00 97.56 198 LYS A N 1
ATOM 1633 C CA . LYS A 1 198 ? -9.430 -12.753 10.954 1.00 97.56 198 LYS A CA 1
ATOM 1634 C C . LYS A 1 198 ? -8.926 -12.258 9.606 1.00 97.56 198 LYS A C 1
ATOM 1636 O O . LYS A 1 198 ? -9.702 -11.695 8.839 1.00 97.56 198 LYS A O 1
ATOM 1641 N N . TYR A 1 199 ? -7.649 -12.486 9.307 1.00 97.44 199 TYR A N 1
ATOM 1642 C CA . TYR A 1 199 ? -7.062 -12.099 8.024 1.00 97.44 199 TYR A CA 1
ATOM 1643 C C . TYR A 1 199 ? -6.463 -13.277 7.248 1.00 97.44 199 TYR A C 1
ATOM 1645 O O . TYR A 1 199 ? -6.066 -14.299 7.812 1.00 97.44 199 TYR A O 1
ATOM 1653 N N . LYS A 1 200 ? -6.411 -13.138 5.920 1.00 97.56 200 LYS A N 1
ATOM 1654 C CA . LYS A 1 200 ? -5.824 -14.117 5.002 1.00 97.56 200 LYS A CA 1
ATOM 1655 C C . LYS A 1 200 ? -5.245 -13.422 3.777 1.00 97.56 200 LYS A C 1
ATOM 1657 O O . LYS A 1 200 ? -5.948 -12.692 3.088 1.00 97.56 200 LYS A O 1
ATOM 1662 N N . VAL A 1 201 ? -3.996 -13.737 3.448 1.00 98.00 201 VAL A N 1
ATOM 1663 C CA . VAL A 1 201 ? -3.373 -13.337 2.179 1.00 98.00 201 VAL A CA 1
ATOM 1664 C C . VAL A 1 201 ? -3.623 -14.415 1.124 1.00 98.00 201 VAL A C 1
ATOM 1666 O O . VAL A 1 201 ? -3.393 -15.605 1.360 1.00 98.00 201 VAL A O 1
ATOM 1669 N N . ASN A 1 202 ? -4.078 -14.017 -0.063 1.00 97.50 202 ASN A N 1
ATOM 1670 C CA . ASN A 1 202 ? -4.222 -14.910 -1.204 1.00 97.50 202 ASN A CA 1
ATOM 1671 C C . ASN A 1 202 ? -2.874 -15.080 -1.915 1.00 97.50 202 ASN A C 1
ATOM 1673 O O . ASN A 1 202 ? -2.576 -14.412 -2.904 1.00 97.50 202 ASN A O 1
ATOM 1677 N N . ALA A 1 203 ? -2.066 -16.023 -1.429 1.00 95.19 203 ALA A N 1
ATOM 1678 C CA . ALA A 1 203 ? -0.747 -16.311 -1.989 1.00 95.19 203 ALA A CA 1
ATOM 1679 C C . ALA A 1 203 ? -0.774 -16.657 -3.492 1.00 95.19 203 ALA A C 1
ATOM 1681 O O . ALA A 1 203 ? 0.197 -16.378 -4.189 1.00 95.19 203 ALA A O 1
ATOM 1682 N N . LYS A 1 204 ? -1.878 -17.219 -4.016 1.00 93.88 204 LYS A N 1
ATOM 1683 C CA . LYS A 1 204 ? -2.008 -17.554 -5.447 1.00 93.88 204 LYS A CA 1
ATOM 1684 C C . LYS A 1 204 ? -2.094 -16.320 -6.344 1.00 93.88 204 LYS A C 1
ATOM 1686 O O . LYS A 1 204 ? -1.721 -16.409 -7.507 1.00 93.88 204 LYS A O 1
ATOM 1691 N N . VAL A 1 205 ? -2.575 -15.195 -5.820 1.00 95.81 205 VAL A N 1
ATOM 1692 C CA . VAL A 1 205 ? -2.628 -13.908 -6.529 1.00 95.81 205 VAL A CA 1
ATOM 1693 C C . VAL A 1 205 ? -1.402 -13.082 -6.158 1.00 95.81 205 VAL A C 1
ATOM 1695 O O . VAL A 1 205 ? -0.605 -12.718 -7.020 1.00 95.81 205 VAL A O 1
ATOM 1698 N N . TRP A 1 206 ? -1.189 -12.861 -4.860 1.00 97.06 206 TRP A N 1
ATOM 1699 C CA . TRP A 1 206 ? -0.193 -11.912 -4.378 1.00 97.06 206 TRP A CA 1
ATOM 1700 C C . TRP A 1 206 ? 1.248 -12.296 -4.718 1.00 97.06 206 TRP A C 1
ATOM 1702 O O . TRP A 1 206 ? 2.046 -11.421 -5.044 1.00 97.06 206 TRP A O 1
ATOM 1712 N N . ASN A 1 207 ? 1.596 -13.589 -4.731 1.00 95.06 207 ASN A N 1
ATOM 1713 C CA . ASN A 1 207 ? 2.960 -14.019 -5.071 1.00 95.06 207 ASN A CA 1
ATOM 1714 C C . ASN A 1 207 ? 3.297 -13.844 -6.560 1.00 95.06 207 ASN A C 1
ATOM 1716 O O . ASN A 1 207 ? 4.466 -13.928 -6.924 1.00 95.06 207 ASN A O 1
ATOM 1720 N N . ARG A 1 208 ? 2.302 -13.590 -7.421 1.00 94.12 208 ARG A N 1
ATOM 1721 C CA . ARG A 1 208 ? 2.509 -13.389 -8.864 1.00 94.12 208 ARG A CA 1
ATOM 1722 C C . ARG A 1 208 ? 2.732 -11.924 -9.249 1.00 94.12 208 ARG A C 1
ATOM 1724 O O . ARG A 1 208 ? 3.187 -11.673 -10.358 1.00 94.12 208 ARG A O 1
ATOM 1731 N N . VAL A 1 209 ? 2.449 -10.965 -8.361 1.00 95.38 209 VAL A N 1
ATOM 1732 C CA . VAL A 1 209 ? 2.681 -9.525 -8.607 1.00 95.38 209 VAL A CA 1
ATOM 1733 C C . VAL A 1 209 ? 4.181 -9.263 -8.759 1.00 95.38 209 VAL A C 1
ATOM 1735 O O . VAL A 1 209 ? 4.935 -9.483 -7.823 1.00 95.38 209 VAL A O 1
ATOM 1738 N N . SER A 1 210 ? 4.685 -8.841 -9.909 1.00 93.88 210 SER A N 1
ATOM 1739 C CA . SER A 1 210 ? 6.141 -8.762 -10.099 1.00 93.88 210 SER A CA 1
ATOM 1740 C C . SER A 1 210 ? 6.737 -7.437 -9.602 1.00 93.88 210 SER A C 1
ATOM 1742 O O . SER A 1 210 ? 7.040 -6.588 -10.428 1.00 93.88 210 SER A O 1
ATOM 1744 N N . PHE A 1 211 ? 6.959 -7.285 -8.291 1.00 95.44 211 PHE A N 1
ATOM 1745 C CA . PHE A 1 211 ? 7.634 -6.108 -7.712 1.00 95.44 211 PHE A CA 1
ATOM 1746 C C . PHE A 1 211 ? 8.991 -5.822 -8.375 1.00 95.44 211 PHE A C 1
ATOM 1748 O O . PHE A 1 211 ? 9.774 -6.746 -8.611 1.00 95.44 211 PHE A O 1
ATOM 1755 N N . GLY A 1 212 ? 9.224 -4.548 -8.685 1.00 94.38 212 GLY A N 1
ATOM 1756 C CA . GLY A 1 212 ? 10.305 -4.035 -9.528 1.00 94.38 212 GLY A CA 1
ATOM 1757 C C . GLY A 1 212 ? 9.947 -4.007 -11.019 1.00 94.38 212 GLY A C 1
ATOM 1758 O O . GLY A 1 212 ? 10.651 -3.388 -11.808 1.00 94.38 212 GLY A O 1
ATOM 1759 N N . ASN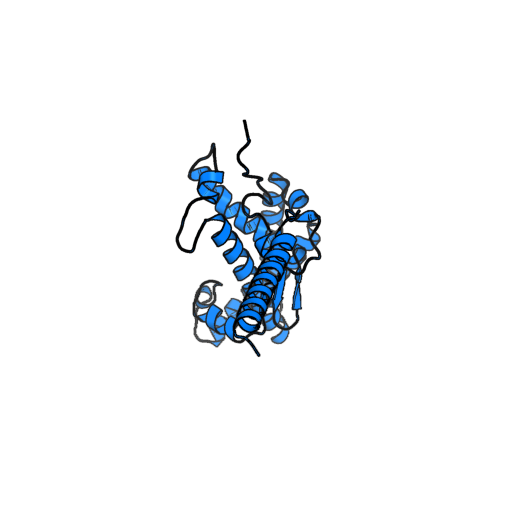 A 1 213 ? 8.851 -4.649 -11.430 1.00 94.38 213 ASN A N 1
ATOM 1760 C CA . ASN A 1 213 ? 8.437 -4.747 -12.829 1.00 94.38 213 ASN A CA 1
ATOM 1761 C C . ASN A 1 213 ? 6.976 -4.350 -13.065 1.00 94.38 213 ASN A C 1
ATOM 1763 O O . ASN A 1 213 ? 6.504 -4.519 -14.189 1.00 94.38 213 ASN A O 1
ATOM 1767 N N . VAL A 1 214 ? 6.247 -3.871 -12.049 1.00 95.19 214 VAL A N 1
ATOM 1768 C CA . VAL A 1 214 ? 4.864 -3.428 -12.256 1.00 95.19 214 VAL A CA 1
ATOM 1769 C C . VAL A 1 214 ? 4.852 -2.058 -12.924 1.00 95.19 214 VAL A C 1
ATOM 1771 O O . VAL A 1 214 ? 4.240 -1.922 -13.974 1.00 95.19 214 VAL A O 1
ATOM 1774 N N . THR A 1 215 ? 5.560 -1.079 -12.360 1.00 95.00 215 THR A N 1
ATOM 1775 C CA . THR A 1 215 ? 5.605 0.315 -12.837 1.00 95.00 215 THR A CA 1
ATOM 1776 C C . THR A 1 215 ? 6.930 0.705 -13.496 1.00 95.00 215 THR A C 1
ATOM 1778 O O . THR A 1 215 ? 6.930 1.609 -14.320 1.00 95.00 215 THR A O 1
ATOM 1781 N N . TYR A 1 216 ? 8.036 -0.001 -13.218 1.00 90.00 216 TYR A N 1
ATOM 1782 C CA . TYR A 1 216 ? 9.367 0.330 -13.768 1.00 90.00 216 TYR A CA 1
ATOM 1783 C C . TYR A 1 216 ? 9.920 -0.653 -14.810 1.00 90.00 216 TYR A C 1
ATOM 1785 O O . TYR A 1 216 ? 10.850 -0.314 -15.532 1.00 90.00 216 TYR A O 1
ATOM 1793 N N . ASN A 1 217 ? 9.350 -1.860 -14.922 1.00 85.00 217 ASN A N 1
ATOM 1794 C CA . ASN A 1 217 ? 9.817 -2.926 -15.823 1.00 85.00 217 ASN A CA 1
ATOM 1795 C C . ASN A 1 217 ? 11.353 -3.120 -15.825 1.00 85.00 217 ASN A C 1
ATOM 1797 O O . ASN A 1 217 ? 11.975 -3.166 -16.884 1.00 85.00 217 ASN A O 1
ATOM 1801 N N . ASN A 1 218 ? 11.963 -3.284 -14.646 1.00 81.56 218 ASN A N 1
ATOM 1802 C CA . ASN A 1 218 ? 13.406 -3.502 -14.475 1.00 81.56 218 ASN A CA 1
ATOM 1803 C C . ASN A 1 218 ? 13.918 -4.863 -14.997 1.00 81.56 218 ASN A C 1
ATOM 1805 O O . ASN A 1 218 ? 15.003 -5.306 -14.626 1.00 81.56 218 ASN A O 1
ATOM 1809 N N . LYS A 1 219 ? 13.178 -5.586 -15.844 1.00 71.56 219 LYS A N 1
ATOM 1810 C CA . LYS A 1 219 ? 13.708 -6.817 -16.435 1.00 71.56 219 LYS A CA 1
ATOM 1811 C C . LYS A 1 219 ? 14.948 -6.472 -17.250 1.00 71.56 219 LYS A C 1
ATOM 1813 O O . LYS A 1 219 ? 14.912 -5.571 -18.086 1.00 71.56 219 LYS A O 1
ATOM 1818 N N . LYS A 1 220 ? 16.028 -7.222 -17.021 1.00 56.59 220 LYS A N 1
ATOM 1819 C CA . LYS A 1 220 ? 17.246 -7.119 -17.823 1.00 56.59 220 LYS A CA 1
ATOM 1820 C C . LYS A 1 220 ? 16.856 -7.237 -19.301 1.00 56.59 220 LYS A C 1
ATOM 1822 O O . LYS A 1 220 ? 16.177 -8.200 -19.661 1.00 56.59 220 LYS A O 1
ATOM 1827 N N . LYS A 1 221 ? 17.230 -6.256 -20.130 1.00 49.97 221 LYS A N 1
ATOM 1828 C CA . LYS A 1 221 ? 17.122 -6.407 -21.585 1.00 49.97 221 LYS A CA 1
ATOM 1829 C C . LYS A 1 221 ? 17.995 -7.605 -21.957 1.00 49.97 221 LYS A C 1
ATOM 1831 O O . LYS A 1 221 ? 19.164 -7.647 -21.582 1.00 49.97 221 LYS A O 1
ATOM 1836 N N . GLU A 1 222 ? 17.396 -8.619 -22.569 1.00 45.28 222 GLU A N 1
ATOM 1837 C CA . GLU A 1 222 ? 18.175 -9.643 -23.256 1.00 45.28 222 GLU A CA 1
ATOM 1838 C C . GLU A 1 222 ? 18.769 -8.949 -24.487 1.00 45.28 222 GLU A C 1
ATOM 1840 O O . GLU A 1 222 ? 18.011 -8.406 -25.296 1.00 45.28 222 GLU A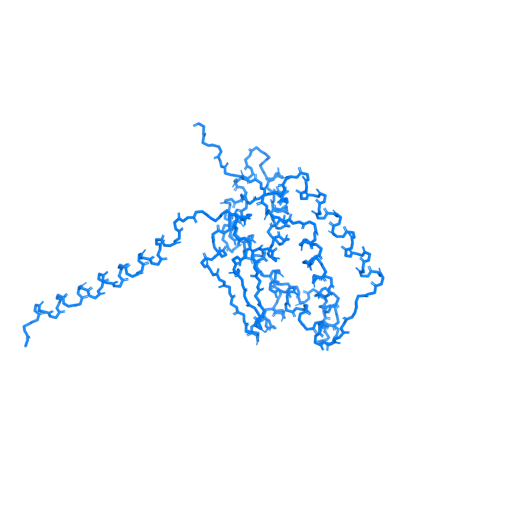 O 1
ATOM 1845 N N . ASP A 1 223 ? 20.100 -8.858 -24.530 1.00 40.88 223 ASP A N 1
ATOM 1846 C CA . ASP A 1 223 ? 20.863 -8.350 -25.678 1.00 40.88 223 ASP A CA 1
ATOM 1847 C C . ASP A 1 223 ? 20.678 -9.245 -26.915 1.00 40.88 223 ASP A C 1
ATOM 1849 O O . ASP A 1 223 ? 20.638 -10.491 -26.751 1.00 40.88 223 ASP A O 1
#

Radius of gyration: 21.42 Å; chains: 1; bounding box: 40×81×52 Å

pLDDT: mean 91.0, std 13.95, range [38.34, 98.81]